Protein AF-A0A7J8Y9N0-F1 (afdb_monomer)

Foldseek 3Di:
DDLVVLLVVLCVVLVHDDPPPDDLLVSLCSLLVSVVVVLADEAEAEEDPAADDCSSSNNDDDDDHYDYHYDYPDPVNCVRNVPPDDDDDDAADLVVLLVLLCVQQDVVLVVQPPRVVLSSLCSVLLVSHNLLSNLQSNLNHPDNDPVVSVVLSVQSVVQVVDDDDDVSSNVSSNVSSLVSVPDVLVSVLVCVVVVDDPPDDDDPVNSVVVSVVVVVVVVVVVVVVVPPPD

Sequence (230 aa):
MSTAKLQKDIASKIGVTFSGDEDETTKAGMLVETLSRNSRFLMILDDLWDRIFLDKVGIPEPSAGSKIVLTTRSFDVCRQVGCCRVVKINPLAEEKAWNLFLEKVGRVVLNIPNLEPIAKSIAKHCAGLPLAIITVASCMKGIDDLYKWRNALKELSLYVKSVNGLEDDVFQQLRFSYDRLKDLKLQHCFLSCALYPEDFRIKEEDLIQLWIALWRKWIVGRQSLTGVVR

InterPro domains:
  IPR002182 NB-ARC [PF00931] (2-107)
  IPR027417 P-loop containing nucleoside triphosphate hydrolase [G3DSA:3.40.50.300] (2-89)
  IPR027417 P-loop containing nucleoside triphosphate hydrolase [SSF52540] (5-193)
  IPR036388 Winged helix-like DNA-binding domain superfamily [G3DSA:1.10.10.10] (178-225)
  IPR042197 Apoptotic protease-activating factors, helical domain [G3DSA:1.10.8.430] (91-177)
  IPR044974 Disease resistance protein, plants [PTHR23155] (32-213)

Nearest PDB structures (foldseek):
  8xuq-assembly1_G  TM=8.390E-01  e=3.183E-08  Solanum lycopersicum
  8xuo-assembly1_G  TM=8.172E-01  e=5.205E-08  Solanum lycopersicum
  8rfh-assembly1_B  TM=8.065E-01  e=1.964E-07  Nicotiana benthamiana
  8bv0-assembly2_C  TM=8.168E-01  e=3.911E-07  Solanum lycopersicum
  9cc9-assembly1_L  TM=5.991E-01  e=5.302E-06  Nicotiana benthamiana

Secondary structure (DSSP, 8-state):
--HHHHHHHHHHHHT----S---HHHHHHHHHHHHHHSS--EEEE----S---HHHHT-PPP-TT-EEEE--S-HHHHHHHT-S-----PPPPHHHHHHHHHHHH-GGGGGSTTTHHHHHHHHHHTTT-HHHHHHHHHHHTT---HHHHHHHHHHHHHHTTS-SSHHHHHHHHHHHHHHTT--HHHHHHHHGGGGSPTT----HHHHHHHHHHHHHHHHHHHHHHTTS--

Organism: Gossypium aridum (NCBI:txid34290)

Radius of gyration: 24.4 Å; Cα contacts (8 Å, |Δi|>4): 213; chains: 1; bounding box: 81×36×68 Å

Solvent-accessible surface area (backbone atoms only — not comparable to full-atom values): 13654 Å² total; per-residue (Å²): 136,56,61,73,57,52,38,52,55,52,26,67,74,73,75,52,82,79,95,76,82,70,53,66,68,58,52,9,50,56,40,28,56,55,52,63,71,45,70,57,49,79,46,78,46,75,72,45,86,62,71,62,59,49,68,68,45,15,47,66,82,72,53,94,66,32,46,78,46,75,40,56,94,45,72,64,37,45,61,69,56,59,59,92,73,86,82,85,85,71,63,42,53,71,70,60,32,47,53,52,27,39,68,52,33,40,66,68,51,70,75,41,86,85,35,49,69,55,52,51,53,47,48,56,74,28,66,24,34,67,69,30,30,48,46,45,21,50,67,48,41,87,67,83,57,62,65,60,53,51,48,49,45,52,55,54,62,60,53,70,76,65,76,90,52,75,68,55,56,43,49,48,39,52,47,56,41,55,66,67,60,80,38,72,66,60,51,49,58,58,55,54,60,71,76,52,65,88,92,58,88,75,51,69,70,59,53,52,52,49,48,54,52,54,48,51,53,53,53,55,58,50,56,63,64,68,67,78,78,125

Structure (mmCIF, N/CA/C/O backbone):
data_AF-A0A7J8Y9N0-F1
#
_entry.id   AF-A0A7J8Y9N0-F1
#
loop_
_atom_site.group_PDB
_atom_site.id
_atom_site.type_symbol
_atom_site.label_atom_id
_atom_site.label_alt_id
_atom_site.label_comp_id
_atom_site.label_asym_id
_atom_site.label_entity_id
_atom_site.label_seq_id
_atom_site.pdbx_PDB_ins_code
_atom_site.Cartn_x
_atom_site.Cartn_y
_atom_site.Cartn_z
_atom_site.occupancy
_atom_site.B_iso_or_equiv
_atom_site.auth_seq_id
_atom_site.auth_comp_id
_atom_site.auth_asym_id
_atom_site.auth_atom_id
_atom_site.pdbx_PDB_model_num
ATOM 1 N N . MET A 1 1 ? -1.745 -3.922 16.062 1.00 65.75 1 MET A N 1
ATOM 2 C CA . MET A 1 1 ? -2.246 -2.616 16.567 1.00 65.75 1 MET A CA 1
ATOM 3 C C . MET A 1 1 ? -2.792 -2.807 17.982 1.00 65.75 1 MET A C 1
ATOM 5 O O . MET A 1 1 ? -3.507 -3.777 18.178 1.00 65.75 1 MET A O 1
ATOM 9 N N . SER A 1 2 ? -2.444 -1.974 18.973 1.00 82.94 2 SER A N 1
ATOM 10 C CA . SER A 1 2 ? -2.946 -2.141 20.354 1.00 82.94 2 SER A CA 1
ATOM 11 C C . SER A 1 2 ? -4.236 -1.352 20.609 1.00 82.94 2 SER A C 1
ATOM 13 O O . SER A 1 2 ? -4.420 -0.273 20.040 1.00 82.94 2 SER A O 1
ATOM 15 N N . THR A 1 3 ? -5.095 -1.856 21.503 1.00 87.00 3 THR A N 1
ATOM 16 C CA . THR A 1 3 ? -6.338 -1.187 21.934 1.00 87.00 3 THR A CA 1
ATOM 17 C C . THR A 1 3 ? -6.064 0.226 22.440 1.00 87.00 3 THR A C 1
ATOM 19 O O . THR A 1 3 ? -6.686 1.172 21.967 1.00 87.00 3 THR A O 1
ATOM 22 N N . ALA A 1 4 ? -5.062 0.400 23.306 1.00 87.94 4 ALA A N 1
ATOM 23 C CA . ALA A 1 4 ? -4.675 1.708 23.832 1.00 87.94 4 ALA A CA 1
ATOM 24 C C . ALA A 1 4 ? -4.274 2.723 22.743 1.00 87.94 4 ALA A C 1
ATOM 26 O O . ALA A 1 4 ? -4.630 3.901 22.834 1.00 87.94 4 ALA A O 1
ATOM 27 N N . LYS A 1 5 ? -3.551 2.287 21.696 1.00 87.69 5 LYS A N 1
ATOM 28 C CA . LYS A 1 5 ? -3.202 3.166 20.567 1.00 87.69 5 LYS A CA 1
ATOM 29 C C . LYS A 1 5 ? -4.460 3.567 19.801 1.00 87.69 5 LYS A C 1
ATOM 31 O O . LYS A 1 5 ? -4.661 4.750 19.554 1.00 87.69 5 LYS A O 1
ATOM 36 N N . LEU A 1 6 ? -5.327 2.601 19.502 1.00 90.06 6 LEU A N 1
ATOM 37 C CA . LEU A 1 6 ? -6.562 2.849 18.765 1.00 90.06 6 LEU A CA 1
ATOM 38 C C . LEU A 1 6 ? -7.511 3.787 19.529 1.00 90.06 6 LEU A C 1
ATOM 40 O O . LEU A 1 6 ? -8.033 4.731 18.944 1.00 90.06 6 LEU A O 1
ATOM 44 N N . GLN A 1 7 ? -7.670 3.595 20.841 1.00 93.56 7 GLN A N 1
ATOM 45 C CA . GLN A 1 7 ? -8.451 4.491 21.698 1.00 93.56 7 GLN A CA 1
ATOM 46 C C . GLN A 1 7 ? -7.919 5.925 21.653 1.00 93.56 7 GLN A C 1
ATOM 48 O O . GLN A 1 7 ? -8.692 6.867 21.489 1.00 93.56 7 GLN A O 1
ATOM 53 N N . LYS A 1 8 ? -6.596 6.100 21.758 1.00 92.06 8 LYS A N 1
ATOM 54 C CA . LYS A 1 8 ? -5.950 7.417 21.683 1.00 92.06 8 LYS A CA 1
ATOM 55 C C . LYS A 1 8 ? -6.139 8.071 20.314 1.00 92.06 8 LYS A C 1
ATOM 57 O O . LYS A 1 8 ? -6.450 9.261 20.242 1.00 92.06 8 LYS A O 1
ATOM 62 N N . ASP A 1 9 ? -5.981 7.298 19.243 1.00 91.50 9 ASP A N 1
ATOM 63 C CA . ASP A 1 9 ? -6.144 7.785 17.876 1.00 91.50 9 ASP A CA 1
ATOM 64 C C . ASP A 1 9 ? -7.596 8.225 17.630 1.00 91.50 9 ASP A C 1
ATOM 66 O O . ASP A 1 9 ? -7.815 9.338 17.147 1.00 91.50 9 ASP A O 1
ATOM 70 N N . ILE A 1 10 ? -8.590 7.431 18.050 1.00 92.75 10 ILE A N 1
ATOM 71 C CA . ILE A 1 10 ? -10.015 7.792 17.953 1.00 92.75 10 ILE A CA 1
ATOM 72 C C . ILE A 1 10 ? -10.312 9.042 18.783 1.00 92.75 10 ILE A C 1
ATOM 74 O O . ILE A 1 10 ? -10.883 9.993 18.248 1.00 92.75 10 ILE A O 1
ATOM 78 N N . ALA A 1 11 ? -9.889 9.077 20.051 1.00 93.69 11 ALA A N 1
ATOM 79 C CA . ALA A 1 11 ? -10.119 10.203 20.956 1.00 93.69 11 ALA A CA 1
ATOM 80 C C . ALA A 1 11 ? -9.627 11.525 20.351 1.00 93.69 11 ALA A C 1
ATOM 82 O O . ALA A 1 11 ? -10.375 12.503 20.290 1.00 93.69 11 ALA A O 1
ATOM 83 N N . SER A 1 12 ? -8.418 11.511 19.776 1.00 93.00 12 SER A N 1
ATOM 84 C CA . SER A 1 12 ? -7.832 12.679 19.109 1.00 93.00 12 SER A CA 1
ATOM 85 C C . SER A 1 12 ? -8.658 13.187 17.921 1.00 93.00 12 SER A C 1
ATOM 87 O O . SER A 1 12 ? -8.644 14.380 17.623 1.00 93.00 12 SER A O 1
ATOM 89 N N . LYS A 1 13 ? -9.389 12.298 17.234 1.00 92.00 13 LYS A N 1
ATOM 90 C CA . LYS A 1 13 ? -10.224 12.641 16.075 1.00 92.00 13 LYS A CA 1
ATOM 91 C C . LYS A 1 13 ? -11.602 13.153 16.459 1.00 92.00 13 LYS A C 1
ATOM 93 O O . LYS A 1 13 ? -12.153 13.961 15.718 1.00 92.00 13 LYS A O 1
ATOM 98 N N . ILE A 1 14 ? -12.145 12.693 17.582 1.00 90.44 14 ILE A N 1
ATOM 99 C CA . ILE A 1 14 ? -13.482 13.082 18.048 1.00 90.44 14 ILE A CA 1
ATOM 100 C C . ILE A 1 14 ? -13.454 14.167 19.134 1.00 90.44 14 ILE A C 1
ATOM 102 O O . ILE A 1 14 ? -14.506 14.548 19.635 1.00 90.44 14 ILE A O 1
ATOM 106 N N . GLY A 1 15 ? -12.268 14.681 19.481 1.00 89.62 15 GLY A N 1
ATOM 107 C CA . GLY A 1 15 ? -12.100 15.765 20.453 1.00 89.62 15 GLY A CA 1
ATOM 108 C C . GLY A 1 15 ? -12.251 15.325 21.910 1.00 89.62 15 GLY A C 1
ATOM 109 O O . GLY A 1 15 ? -12.607 16.140 22.755 1.00 89.62 15 GLY A O 1
ATOM 110 N N . VAL A 1 16 ? -11.996 14.048 22.204 1.00 92.56 16 VAL A N 1
ATOM 111 C CA . VAL A 1 16 ? -11.982 13.514 23.571 1.00 92.56 16 VAL A CA 1
ATOM 112 C C . VAL A 1 16 ? -10.556 13.567 24.106 1.00 92.56 16 VAL A C 1
ATOM 114 O O . VAL A 1 16 ? -9.618 13.109 23.453 1.00 92.56 16 VAL A O 1
ATOM 117 N N . THR A 1 17 ? -10.401 14.109 25.310 1.00 90.75 17 THR A N 1
ATOM 118 C CA . THR A 1 17 ? -9.123 14.154 26.023 1.00 90.75 17 THR A CA 1
ATOM 119 C C . THR A 1 17 ? -9.181 13.180 27.188 1.00 90.75 17 THR A C 1
ATOM 121 O O . THR A 1 17 ? -10.132 13.212 27.962 1.00 90.75 17 THR A O 1
ATOM 124 N N . PHE A 1 18 ? -8.157 12.341 27.307 1.00 89.56 18 PHE A N 1
ATOM 125 C CA . PHE A 1 18 ? -7.941 11.489 28.474 1.00 89.56 18 PHE A CA 1
ATOM 126 C C . PHE A 1 18 ? -7.041 12.223 29.479 1.00 89.56 18 PHE A C 1
ATOM 128 O O . PHE A 1 18 ? -6.068 12.861 29.061 1.00 89.56 18 PHE A O 1
ATOM 135 N N . SER A 1 19 ? -7.337 12.142 30.775 1.00 81.00 19 SER A N 1
ATOM 136 C CA . SER A 1 19 ? -6.507 12.677 31.864 1.00 81.00 19 SER A CA 1
ATOM 137 C C . SER A 1 19 ? -5.202 11.898 32.066 1.00 81.00 19 SER A C 1
ATOM 139 O O . SER A 1 19 ? -4.251 12.435 32.632 1.00 81.00 19 SER A O 1
ATOM 141 N N . GLY A 1 20 ? -5.102 10.689 31.506 1.00 78.06 20 GLY A N 1
ATOM 142 C CA . GLY A 1 20 ? -3.887 9.874 31.429 1.00 78.06 20 GLY A CA 1
ATOM 143 C C . GLY A 1 20 ? -3.812 8.763 32.476 1.00 78.06 20 GLY A C 1
ATOM 144 O O . GLY A 1 20 ? -3.042 7.819 32.290 1.00 78.06 20 GLY A O 1
ATOM 145 N N . ASP A 1 21 ? -4.628 8.844 33.521 1.00 83.25 21 ASP A N 1
ATOM 146 C CA . ASP A 1 21 ? -4.800 7.861 34.592 1.00 83.25 21 ASP A CA 1
ATOM 147 C C . ASP A 1 21 ? -5.920 6.846 34.310 1.00 83.25 21 ASP A C 1
ATOM 149 O O . ASP A 1 21 ? -6.018 5.835 35.006 1.00 83.25 21 ASP A O 1
ATOM 153 N N . GLU A 1 22 ? -6.734 7.061 33.271 1.00 86.81 22 GLU A N 1
ATOM 154 C CA . GLU A 1 22 ? -7.852 6.171 32.968 1.00 86.81 22 GLU A CA 1
ATOM 155 C C . GLU A 1 22 ? -7.392 4.822 32.403 1.00 86.81 22 GLU A C 1
ATOM 157 O O . GLU A 1 22 ? -6.519 4.731 31.522 1.00 86.81 22 GLU A O 1
ATOM 162 N N . ASP A 1 23 ? -8.051 3.758 32.860 1.00 91.12 23 ASP A N 1
ATOM 163 C CA . ASP A 1 23 ? -7.894 2.421 32.301 1.00 91.12 23 ASP A CA 1
ATOM 164 C C . ASP A 1 23 ? -8.567 2.291 30.918 1.00 91.12 23 ASP A C 1
ATOM 166 O O . ASP A 1 23 ? -9.284 3.178 30.445 1.00 91.12 23 ASP A O 1
ATOM 170 N N . GLU A 1 24 ? -8.309 1.178 30.224 1.00 90.56 24 GLU A N 1
ATOM 171 C CA . GLU A 1 24 ? -8.875 0.944 28.887 1.00 90.56 24 GLU A CA 1
ATOM 172 C C . GLU A 1 24 ? -10.413 0.925 28.898 1.00 90.56 24 GLU A C 1
ATOM 174 O O . GLU A 1 24 ? -11.034 1.375 27.936 1.00 90.56 24 GLU A O 1
ATOM 179 N N . THR A 1 25 ? -11.037 0.451 29.979 1.00 93.38 25 THR A N 1
ATOM 180 C CA . THR A 1 25 ? -12.500 0.361 30.110 1.00 93.38 25 THR A CA 1
ATOM 181 C C . THR A 1 25 ? -13.136 1.745 30.209 1.00 93.38 25 THR A C 1
ATOM 183 O O . THR A 1 25 ? -14.124 2.037 29.535 1.00 93.38 25 THR A O 1
ATOM 186 N N . THR A 1 26 ? -12.541 2.622 31.014 1.00 93.12 26 THR A N 1
ATOM 187 C CA . THR A 1 26 ? -12.984 4.003 31.210 1.00 93.12 26 THR A CA 1
ATOM 188 C C . THR A 1 26 ? -12.835 4.789 29.911 1.00 93.12 26 THR A C 1
ATOM 190 O O . THR A 1 26 ? -13.784 5.441 29.472 1.00 93.12 26 THR A O 1
ATOM 193 N N . LYS A 1 27 ? -11.696 4.634 29.220 1.00 94.12 27 LYS A N 1
ATOM 194 C CA . LYS A 1 27 ? -11.476 5.221 27.888 1.00 94.12 27 LYS A CA 1
ATOM 195 C C . LYS A 1 27 ? -12.520 4.747 26.883 1.00 94.12 27 LYS A C 1
ATOM 197 O O . LYS A 1 27 ? -13.084 5.568 26.163 1.00 94.12 27 LYS A O 1
ATOM 202 N N . ALA A 1 28 ? -12.819 3.447 26.857 1.00 94.81 28 ALA A N 1
ATOM 203 C CA . ALA A 1 28 ? -13.853 2.898 25.986 1.00 94.81 28 ALA A CA 1
ATOM 204 C C . ALA A 1 28 ? -15.230 3.520 26.276 1.00 94.81 28 ALA A C 1
ATOM 206 O O . ALA A 1 28 ? -15.921 3.932 25.345 1.00 94.81 28 ALA A O 1
ATOM 207 N N . GLY A 1 29 ? -15.600 3.662 27.552 1.00 94.31 29 GLY A N 1
ATOM 208 C CA . GLY A 1 29 ? -16.852 4.301 27.966 1.00 94.31 29 GLY A CA 1
ATOM 209 C C . GLY A 1 29 ? -16.980 5.747 27.477 1.00 94.31 29 GLY A C 1
ATOM 210 O O . GLY A 1 29 ? -18.002 6.109 26.893 1.00 94.31 29 GLY A O 1
ATOM 211 N N . MET A 1 30 ? -15.921 6.550 27.625 1.00 93.56 30 MET A N 1
ATOM 212 C CA . MET A 1 30 ? -15.887 7.942 27.144 1.00 93.56 30 MET A CA 1
ATOM 213 C C . MET A 1 30 ? -16.048 8.037 25.619 1.00 93.56 30 MET A C 1
ATOM 215 O O . MET A 1 30 ? -16.748 8.919 25.104 1.00 93.56 30 MET A O 1
ATOM 219 N N . LEU A 1 31 ? -15.411 7.120 24.882 1.00 94.00 31 LEU A N 1
ATOM 220 C CA . LEU A 1 31 ? -15.537 7.040 23.427 1.00 94.00 31 LEU A CA 1
ATOM 221 C C . LEU A 1 31 ? -16.961 6.657 23.010 1.00 94.00 31 LEU A C 1
ATOM 223 O O . LEU A 1 31 ? -17.524 7.322 22.139 1.00 94.00 31 LEU A O 1
ATOM 227 N N . VAL A 1 32 ? -17.572 5.665 23.667 1.00 92.69 32 VAL A N 1
ATOM 228 C CA . VAL A 1 32 ? -18.964 5.258 23.409 1.00 92.69 32 VAL A CA 1
ATOM 229 C C . VAL A 1 32 ? -19.923 6.410 23.671 1.00 92.69 32 VAL A C 1
ATOM 231 O O . VAL A 1 32 ? -20.771 6.686 22.825 1.00 92.69 32 VAL A O 1
ATOM 234 N N . GLU A 1 33 ? -19.790 7.103 24.802 1.00 91.62 33 GLU A N 1
ATOM 235 C CA . GLU A 1 33 ? -20.652 8.234 25.154 1.00 91.62 33 GLU A CA 1
ATOM 236 C C . GLU A 1 33 ? -20.580 9.335 24.087 1.00 91.62 33 GLU A C 1
ATOM 238 O O . GLU A 1 33 ? -21.605 9.827 23.607 1.00 91.62 33 GLU A O 1
ATOM 243 N N . THR A 1 34 ? -19.367 9.674 23.650 1.00 91.44 34 THR A N 1
ATOM 244 C CA . THR A 1 34 ? -19.145 10.724 22.649 1.00 91.44 34 THR A CA 1
ATOM 245 C C . THR A 1 34 ? -19.648 10.314 21.266 1.00 91.44 34 THR A C 1
ATOM 247 O O . THR A 1 34 ? -20.330 11.091 20.594 1.00 91.44 34 THR A O 1
ATOM 250 N N . LEU A 1 35 ? -19.349 9.089 20.830 1.00 90.25 35 LEU A N 1
ATOM 251 C CA . LEU A 1 35 ? -19.788 8.575 19.532 1.00 90.25 35 LEU A CA 1
ATOM 252 C C . LEU A 1 35 ? -21.305 8.369 19.482 1.00 90.25 35 LEU A C 1
ATOM 254 O O . LEU A 1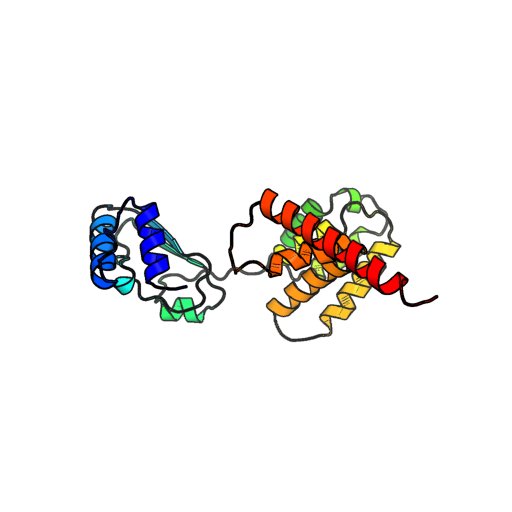 35 ? -21.898 8.589 18.434 1.00 90.25 35 LEU A O 1
ATOM 258 N N . SER A 1 36 ? -21.939 8.015 20.602 1.00 87.69 36 SER A N 1
ATOM 259 C CA . SER A 1 36 ? -23.394 7.816 20.675 1.00 87.69 36 S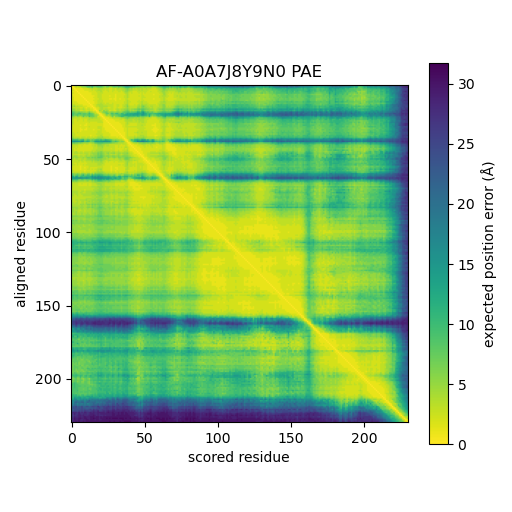ER A CA 1
ATOM 260 C C . SER A 1 36 ? -24.173 9.132 20.687 1.00 87.69 36 SER A C 1
ATOM 262 O O . SER A 1 36 ? -25.288 9.187 20.169 1.00 87.69 36 SER A O 1
ATOM 264 N N . ARG A 1 37 ? -23.594 10.215 21.232 1.00 85.62 37 ARG A N 1
ATOM 265 C CA . ARG A 1 37 ? -24.159 11.576 21.117 1.00 85.62 37 ARG A CA 1
ATOM 266 C C . ARG A 1 37 ? -24.184 12.064 19.671 1.00 85.62 37 ARG A C 1
ATOM 268 O O . ARG A 1 37 ? -25.101 12.779 19.270 1.00 85.62 37 ARG A O 1
ATOM 275 N N . ASN A 1 38 ? -23.193 11.660 18.883 1.00 75.00 38 ASN A N 1
ATOM 276 C CA . ASN A 1 38 ? -23.138 11.946 17.459 1.00 75.00 38 ASN A CA 1
ATOM 277 C C . ASN A 1 38 ? -24.007 10.938 16.702 1.00 75.00 38 ASN A C 1
ATOM 279 O O . ASN A 1 38 ? -23.576 9.837 16.375 1.00 75.00 38 ASN A O 1
ATOM 283 N N . SER A 1 39 ? -25.237 11.332 16.370 1.00 70.00 39 SER A N 1
ATOM 284 C CA . SER A 1 39 ? -26.224 10.449 15.727 1.00 70.00 39 SER A CA 1
ATOM 285 C C . SER A 1 39 ? -25.778 9.844 14.387 1.00 70.00 39 SER A C 1
ATOM 287 O O . SER A 1 39 ? -26.417 8.914 13.897 1.00 70.00 39 SER A O 1
ATOM 289 N N . ARG A 1 40 ? -24.707 10.366 13.766 1.00 86.94 40 ARG A N 1
ATOM 290 C CA . ARG A 1 40 ? -24.171 9.910 12.477 1.00 86.94 40 ARG A CA 1
ATOM 291 C C . ARG A 1 40 ? -22.653 10.068 12.427 1.00 86.94 40 ARG A C 1
ATOM 293 O O . ARG A 1 40 ? -22.155 11.191 12.478 1.00 86.94 40 ARG A O 1
ATOM 300 N N . PHE A 1 41 ? -21.925 8.972 12.231 1.00 87.62 41 PHE A N 1
ATOM 301 C CA . PHE A 1 41 ? -20.481 9.006 11.976 1.00 87.62 41 PHE A CA 1
ATOM 302 C C . PHE A 1 41 ? -20.049 8.004 10.897 1.00 87.62 41 PHE A C 1
ATOM 304 O O . PHE A 1 41 ? -20.706 6.993 10.652 1.00 87.62 41 PHE A O 1
ATOM 311 N N . LEU A 1 42 ? -18.913 8.282 10.256 1.00 91.44 42 LEU A N 1
ATOM 312 C CA . LEU A 1 42 ? -18.200 7.333 9.404 1.00 91.44 42 LEU A CA 1
ATOM 313 C C . LEU A 1 42 ? -16.827 7.080 10.019 1.00 91.44 42 LEU A C 1
ATOM 315 O O . LEU A 1 42 ? -16.020 8.002 10.120 1.00 91.44 42 LEU A O 1
ATOM 319 N N . MET A 1 43 ? -16.564 5.837 10.409 1.00 92.12 43 MET A N 1
ATOM 320 C CA . MET A 1 43 ? -15.261 5.411 10.910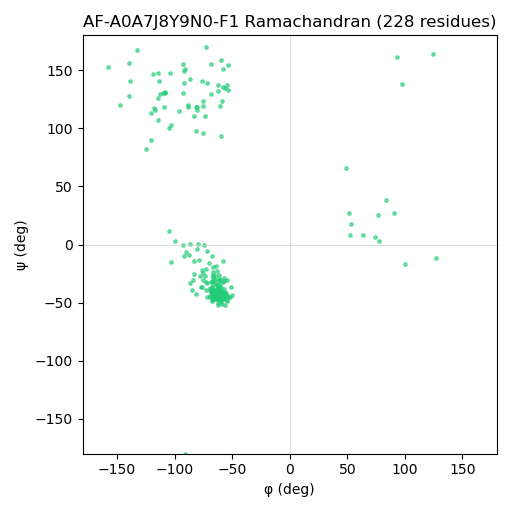 1.00 92.12 43 MET A CA 1
ATOM 321 C C . MET A 1 43 ? -14.582 4.522 9.872 1.00 92.12 43 MET A C 1
ATOM 323 O O . MET A 1 43 ? -15.206 3.597 9.354 1.00 92.12 43 MET A O 1
ATOM 327 N N . ILE A 1 44 ? -13.318 4.810 9.568 1.00 94.12 44 ILE A N 1
ATOM 328 C CA . ILE A 1 44 ? -12.494 4.012 8.658 1.00 94.12 44 ILE A CA 1
ATOM 329 C C . ILE A 1 44 ? -11.323 3.455 9.464 1.00 94.12 44 ILE A C 1
ATOM 331 O O . ILE A 1 44 ? -10.512 4.224 9.977 1.00 94.12 44 ILE A O 1
ATOM 335 N N . LEU A 1 45 ? -11.272 2.133 9.593 1.00 92.19 45 LEU A N 1
ATOM 336 C CA . LEU A 1 45 ? -10.203 1.392 10.254 1.00 92.19 45 LEU A CA 1
ATOM 337 C C . LEU A 1 45 ? -9.337 0.745 9.175 1.00 92.19 45 LEU A C 1
ATOM 339 O O . LEU A 1 45 ? -9.730 -0.257 8.578 1.00 92.19 45 LEU A O 1
ATOM 343 N N . ASP A 1 46 ? -8.204 1.372 8.881 1.00 91.50 46 ASP A N 1
ATOM 344 C CA . ASP A 1 46 ? -7.321 0.944 7.799 1.00 91.50 46 ASP A CA 1
ATOM 345 C C . ASP A 1 46 ? -6.322 -0.128 8.275 1.00 91.50 46 ASP A C 1
ATOM 347 O O . ASP A 1 46 ? -5.843 -0.066 9.407 1.00 91.50 46 ASP A O 1
ATOM 351 N N . ASP A 1 47 ? -6.050 -1.102 7.407 1.00 89.00 47 ASP A N 1
ATOM 352 C CA . ASP A 1 47 ? -5.092 -2.207 7.545 1.00 89.00 47 ASP A CA 1
ATOM 353 C C . ASP A 1 47 ? -5.186 -2.971 8.881 1.00 89.00 47 ASP A C 1
ATOM 355 O O . ASP A 1 47 ? -4.282 -2.972 9.715 1.00 89.00 47 ASP A O 1
ATOM 359 N N . LEU A 1 48 ? -6.313 -3.655 9.107 1.00 89.44 48 LEU A N 1
ATOM 360 C CA . LEU A 1 48 ? -6.477 -4.546 10.259 1.00 89.44 48 LEU A CA 1
ATOM 361 C C . LEU A 1 48 ? -5.833 -5.913 10.010 1.00 89.44 48 LEU A C 1
ATOM 363 O O . LEU A 1 48 ? -6.269 -6.674 9.142 1.00 89.44 48 LEU A O 1
ATOM 367 N N . TRP A 1 49 ? -4.843 -6.243 10.836 1.00 86.31 49 TRP A N 1
ATOM 368 C CA . TRP A 1 49 ? -4.131 -7.525 10.798 1.00 86.31 49 TRP A CA 1
ATOM 369 C C . TRP A 1 49 ? -4.819 -8.622 11.614 1.00 86.31 49 TRP A C 1
ATOM 371 O O . TRP A 1 49 ? -4.813 -9.780 11.210 1.00 86.31 49 TRP A O 1
ATOM 381 N N . ASP A 1 50 ? -5.462 -8.247 12.720 1.00 86.62 50 ASP A N 1
ATOM 382 C CA . ASP A 1 50 ? -6.069 -9.168 13.681 1.00 86.62 50 ASP A CA 1
ATOM 383 C C . ASP A 1 50 ? -7.490 -8.739 14.058 1.00 86.62 50 ASP A C 1
ATOM 385 O O . ASP A 1 50 ? -7.923 -7.608 13.807 1.00 86.62 50 ASP A O 1
ATOM 389 N N . ARG A 1 51 ? -8.218 -9.649 14.713 1.00 88.12 51 ARG A N 1
ATOM 390 C CA . ARG A 1 51 ? -9.533 -9.362 15.294 1.00 88.12 51 ARG A CA 1
ATOM 391 C C . ARG A 1 51 ? -9.459 -8.196 16.274 1.00 88.12 51 ARG A C 1
ATOM 393 O O . ARG A 1 51 ? -8.651 -8.193 17.200 1.00 88.12 51 ARG A O 1
ATOM 400 N N . ILE A 1 52 ? -10.425 -7.294 16.152 1.00 89.31 52 ILE A N 1
ATOM 401 C CA . ILE A 1 52 ? -10.705 -6.257 17.143 1.00 89.31 52 ILE A CA 1
ATOM 402 C C . ILE A 1 52 ? -12.074 -6.479 17.787 1.00 89.31 52 ILE A C 1
ATOM 404 O O . ILE A 1 52 ? -13.004 -6.982 17.155 1.00 89.31 52 ILE A O 1
ATOM 408 N N . PHE A 1 53 ? -12.183 -6.096 19.055 1.00 90.31 53 PHE A N 1
ATOM 409 C CA . PHE A 1 53 ? -13.431 -6.076 19.813 1.00 90.31 53 PHE A CA 1
ATOM 410 C C . PHE A 1 53 ? -13.902 -4.624 19.892 1.00 90.31 53 PHE A C 1
ATOM 412 O O . PHE A 1 53 ? -13.311 -3.829 20.623 1.00 90.31 53 PHE A O 1
ATOM 419 N N . LEU A 1 54 ? -14.899 -4.258 19.080 1.00 90.62 54 LEU A N 1
ATOM 420 C CA . LEU A 1 54 ? -15.366 -2.870 18.957 1.00 90.62 54 LEU A CA 1
ATOM 421 C C . LEU A 1 54 ? -15.810 -2.294 20.310 1.00 90.62 54 LEU A C 1
ATOM 423 O O . LEU A 1 54 ? -15.467 -1.160 20.634 1.00 90.62 54 LEU A O 1
ATOM 427 N N . ASP A 1 55 ? -16.462 -3.114 21.132 1.00 90.06 55 ASP A N 1
ATOM 428 C CA . ASP A 1 55 ? -16.872 -2.809 22.502 1.00 90.06 55 ASP A CA 1
ATOM 429 C C . ASP A 1 55 ? -15.681 -2.447 23.401 1.00 90.06 55 ASP A C 1
ATOM 431 O O . ASP A 1 55 ? -15.707 -1.415 24.069 1.00 90.06 55 ASP A O 1
ATOM 435 N N . LYS A 1 56 ? -14.592 -3.225 23.350 1.00 91.94 56 LYS A N 1
ATOM 436 C CA . LYS A 1 56 ? -13.374 -2.949 24.134 1.00 91.94 56 LYS A CA 1
ATOM 437 C C . LYS A 1 56 ? -12.650 -1.689 23.679 1.00 91.94 56 LYS A C 1
ATOM 439 O O . LYS A 1 56 ? -11.998 -1.022 24.475 1.00 91.94 56 LYS A O 1
ATOM 444 N N . VAL A 1 57 ? -12.737 -1.366 22.393 1.00 93.06 57 VAL A N 1
ATOM 445 C CA . VAL A 1 57 ? -12.169 -0.126 21.853 1.00 93.06 57 VAL A CA 1
ATOM 446 C C . VAL A 1 57 ? -13.037 1.077 22.231 1.00 93.06 57 VAL A C 1
ATOM 448 O O . VAL A 1 57 ? -12.519 2.183 22.322 1.00 93.06 57 VAL A O 1
ATOM 451 N N . GLY A 1 58 ? -14.329 0.879 22.494 1.00 92.44 58 GLY A N 1
ATOM 452 C CA . GLY A 1 58 ? -15.282 1.956 22.750 1.00 92.44 58 GLY A CA 1
ATOM 453 C C . GLY A 1 58 ? -15.978 2.467 21.488 1.00 92.44 58 GLY A C 1
ATOM 454 O O . GLY A 1 58 ? -16.364 3.631 21.410 1.00 92.44 58 GLY A O 1
ATOM 455 N N . ILE A 1 59 ? -16.108 1.610 20.475 1.00 91.75 59 ILE A N 1
ATOM 456 C CA . ILE A 1 59 ? -16.838 1.900 19.243 1.00 91.75 59 ILE A CA 1
ATOM 457 C C . ILE A 1 59 ? -18.251 1.317 19.397 1.00 91.75 59 ILE A C 1
ATOM 459 O O . ILE A 1 59 ? -18.385 0.095 19.492 1.00 91.75 59 ILE A O 1
ATOM 463 N N . PRO A 1 60 ? -19.308 2.151 19.426 1.00 88.44 60 PRO A N 1
ATOM 464 C CA . PRO A 1 60 ? -20.674 1.661 19.547 1.00 88.44 60 PRO A CA 1
ATOM 465 C C . PRO A 1 60 ? -21.099 0.909 18.284 1.00 88.44 60 PRO A C 1
ATOM 467 O O . PRO A 1 60 ? -20.598 1.172 17.183 1.00 88.44 60 PRO A O 1
ATOM 470 N N . GLU A 1 61 ? -22.067 0.003 18.431 1.00 82.19 61 GLU A N 1
ATOM 471 C CA . GLU A 1 61 ? -22.676 -0.644 17.273 1.00 82.19 61 GLU A CA 1
ATOM 472 C C . GLU A 1 61 ? -23.286 0.408 16.328 1.00 82.19 61 GLU A C 1
ATOM 474 O O . GLU A 1 61 ? -23.946 1.350 16.785 1.00 82.19 61 GLU A O 1
ATOM 479 N N . PRO A 1 62 ? -23.079 0.286 15.005 1.00 78.50 62 PRO A N 1
ATOM 480 C CA . PRO A 1 62 ? -23.625 1.245 14.055 1.00 78.50 62 PRO A CA 1
ATOM 481 C C . PRO A 1 62 ? -25.158 1.302 14.113 1.00 78.50 62 PRO A C 1
ATOM 483 O O . PRO A 1 62 ? -25.839 0.322 13.815 1.00 78.50 62 PRO A O 1
ATOM 486 N N . SER A 1 63 ? -25.709 2.471 14.441 1.00 76.62 63 SER A N 1
ATOM 487 C CA . SER A 1 63 ? -27.145 2.760 14.373 1.00 76.62 63 SER A CA 1
ATOM 488 C C . SER A 1 63 ? -27.544 3.353 13.011 1.00 76.62 63 SER A C 1
ATOM 490 O O . SER A 1 63 ? -26.711 3.530 12.114 1.00 76.62 63 SER A O 1
ATOM 492 N N . ALA A 1 64 ? -28.835 3.660 12.829 1.00 68.69 64 ALA A N 1
ATOM 493 C CA . ALA A 1 64 ? -29.373 4.236 11.597 1.00 68.69 64 ALA A CA 1
ATOM 494 C C . ALA A 1 64 ? -28.714 5.591 11.257 1.00 68.69 64 ALA A C 1
ATOM 496 O O . ALA A 1 64 ? -29.155 6.647 11.700 1.00 68.69 64 ALA A O 1
ATOM 497 N N . GLY A 1 65 ? -27.664 5.549 10.432 1.00 80.56 65 GLY A N 1
ATOM 498 C CA . GLY A 1 65 ? -26.926 6.728 9.971 1.00 80.56 65 GLY A CA 1
ATOM 499 C C . GLY A 1 65 ? -25.412 6.675 10.190 1.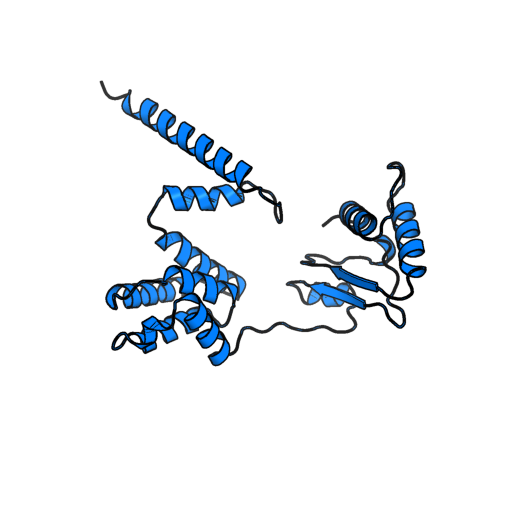00 80.56 65 GLY A C 1
ATOM 500 O O . GLY A 1 65 ? -24.711 7.490 9.583 1.00 80.56 65 GLY A O 1
ATOM 501 N N . SER A 1 66 ? -24.913 5.706 10.965 1.00 88.62 66 SER A N 1
ATOM 502 C CA . SER A 1 66 ? -23.482 5.492 11.208 1.00 88.62 66 SER A CA 1
ATOM 503 C C . SER A 1 66 ? -22.937 4.299 10.423 1.00 88.62 66 SER A C 1
ATOM 505 O O . SER A 1 66 ? -23.650 3.332 10.153 1.00 88.62 66 SER A O 1
ATOM 507 N N . LYS A 1 67 ? -21.667 4.368 10.010 1.00 91.25 67 LYS A N 1
ATOM 508 C CA . LYS A 1 67 ? -20.990 3.298 9.264 1.00 91.25 67 LYS A CA 1
ATOM 509 C C . LYS A 1 67 ? -19.563 3.109 9.756 1.00 91.25 67 LYS A C 1
ATOM 511 O O . LYS A 1 67 ? -18.844 4.077 9.985 1.00 91.25 67 LYS A O 1
ATOM 516 N N . ILE A 1 68 ? -19.147 1.851 9.832 1.00 92.44 68 ILE A N 1
ATOM 517 C CA . ILE A 1 68 ? -17.756 1.466 10.050 1.00 92.44 68 ILE A CA 1
ATOM 518 C C . ILE A 1 68 ? -17.292 0.745 8.789 1.00 92.44 68 ILE A C 1
ATOM 520 O O . ILE A 1 68 ? -17.950 -0.182 8.313 1.00 92.44 68 ILE A O 1
ATOM 524 N N . VAL A 1 69 ? -16.190 1.213 8.221 1.00 94.56 69 VAL A N 1
ATOM 525 C CA . VAL A 1 69 ? -15.496 0.574 7.108 1.00 94.56 69 VAL A CA 1
ATOM 526 C C . VAL A 1 69 ? -14.163 0.099 7.646 1.00 94.56 69 VAL A C 1
ATOM 528 O O . VAL A 1 69 ? -13.438 0.878 8.256 1.00 94.56 69 VAL A O 1
ATOM 531 N N . LEU A 1 70 ? -13.839 -1.165 7.413 1.00 93.75 70 LEU A N 1
ATOM 532 C CA . LEU A 1 70 ? -12.513 -1.688 7.694 1.00 93.75 70 LEU A CA 1
ATOM 533 C C . LEU A 1 70 ? -11.861 -2.195 6.418 1.00 93.75 70 LEU A C 1
ATOM 535 O O . LEU A 1 70 ? -12.550 -2.690 5.520 1.00 93.75 70 LEU A O 1
ATOM 539 N N . THR A 1 71 ? -10.546 -2.057 6.339 1.00 94.88 71 THR A N 1
ATOM 540 C CA . THR A 1 71 ? -9.731 -2.681 5.297 1.00 94.88 71 THR A CA 1
ATOM 541 C C . THR A 1 71 ? -8.831 -3.723 5.958 1.00 94.88 71 THR A C 1
ATOM 543 O O . THR A 1 71 ? -8.375 -3.570 7.090 1.00 94.88 71 THR A O 1
ATOM 546 N N . THR A 1 72 ? -8.649 -4.855 5.289 1.00 92.94 72 THR A N 1
ATOM 547 C CA . THR A 1 72 ? -7.800 -5.950 5.760 1.00 92.94 72 THR A CA 1
ATOM 548 C C . THR A 1 72 ? -7.394 -6.804 4.569 1.00 92.94 72 THR A C 1
ATOM 550 O O . THR A 1 72 ? -8.124 -6.895 3.576 1.00 92.94 72 THR A O 1
ATOM 553 N N . ARG A 1 73 ? -6.235 -7.451 4.678 1.00 90.25 73 ARG A N 1
ATOM 554 C CA . ARG A 1 73 ? -5.766 -8.459 3.717 1.00 90.25 73 ARG A CA 1
ATOM 555 C C . ARG A 1 73 ? -6.359 -9.841 4.001 1.00 90.25 73 ARG A C 1
ATOM 557 O O . ARG A 1 73 ? -6.309 -10.716 3.141 1.00 90.25 73 ARG A O 1
ATOM 564 N N . SER A 1 74 ? -6.957 -10.035 5.180 1.00 89.38 74 SER A N 1
ATOM 565 C CA . SER A 1 74 ? -7.475 -11.321 5.635 1.00 89.38 74 SER A CA 1
ATOM 566 C C . SER A 1 74 ? -9.000 -11.346 5.649 1.00 89.38 74 SER A C 1
ATOM 568 O O . SER A 1 74 ? -9.664 -10.638 6.406 1.00 89.38 74 SER A O 1
ATOM 570 N N . PHE A 1 75 ? -9.581 -12.236 4.843 1.00 91.31 75 PHE A N 1
ATOM 571 C CA . PHE A 1 75 ? -11.019 -12.495 4.899 1.00 91.31 75 PHE A CA 1
ATOM 572 C C . PHE A 1 75 ? -11.456 -13.031 6.274 1.00 91.31 75 PHE A C 1
ATOM 574 O O . PHE A 1 75 ? -12.566 -12.742 6.728 1.00 91.31 75 PHE A O 1
ATOM 581 N N . ASP A 1 76 ? -10.583 -13.762 6.971 1.00 92.06 76 ASP A N 1
ATOM 582 C CA . ASP A 1 76 ? -10.886 -14.284 8.303 1.00 92.06 76 ASP A CA 1
ATOM 583 C C . ASP A 1 76 ? -11.039 -13.170 9.339 1.00 92.06 76 ASP A C 1
ATOM 585 O O . ASP A 1 76 ? -11.918 -13.266 10.195 1.00 92.06 76 ASP A O 1
ATOM 589 N N . VAL A 1 77 ? -10.280 -12.075 9.222 1.00 92.12 77 VAL A N 1
ATOM 590 C CA . VAL A 1 77 ? -10.459 -10.891 10.079 1.00 92.12 77 VAL A CA 1
ATOM 591 C C . VAL A 1 77 ? -11.860 -10.306 9.890 1.00 92.12 77 VAL A C 1
ATOM 593 O O . VAL A 1 77 ? -12.557 -10.075 10.878 1.00 92.12 77 VAL A O 1
ATOM 596 N N . CYS A 1 78 ? -12.343 -10.169 8.647 1.00 93.12 78 CYS A N 1
ATOM 597 C CA . CYS A 1 78 ? -13.723 -9.736 8.381 1.00 93.12 78 CYS A CA 1
ATOM 598 C C . CYS A 1 78 ? -14.760 -10.645 9.061 1.00 93.12 78 CYS A C 1
ATOM 600 O O . CYS A 1 78 ? -15.746 -10.155 9.618 1.00 93.12 78 CYS A O 1
ATOM 602 N N . ARG A 1 79 ? -14.540 -11.969 9.033 1.00 92.25 79 ARG A N 1
ATOM 603 C CA . ARG A 1 79 ? -15.433 -12.951 9.670 1.00 92.25 79 ARG A CA 1
ATOM 604 C C . ARG A 1 79 ? -15.407 -12.841 11.194 1.00 92.25 79 ARG A C 1
ATOM 606 O O . ARG A 1 79 ? -16.455 -12.909 11.824 1.00 92.25 79 ARG A O 1
ATOM 613 N N . GLN A 1 80 ? -14.223 -12.676 11.778 1.00 91.12 80 GLN A N 1
ATOM 614 C CA . GLN A 1 80 ? -14.017 -12.604 13.227 1.00 91.12 80 GLN A CA 1
ATOM 615 C C . GLN A 1 80 ? -14.526 -11.297 13.845 1.00 91.12 80 GLN A C 1
ATOM 617 O O . GLN A 1 80 ? -14.983 -11.304 14.990 1.00 91.12 80 GLN A O 1
ATOM 622 N N . VAL A 1 81 ? -14.446 -10.189 13.103 1.00 89.94 81 VAL A N 1
ATOM 623 C CA . VAL A 1 81 ? -15.019 -8.892 13.499 1.00 89.94 81 VAL A CA 1
ATOM 624 C C . VAL A 1 81 ? -16.543 -8.873 13.311 1.00 89.94 81 VAL A C 1
ATOM 626 O O . VAL A 1 81 ? -17.228 -8.110 13.981 1.00 89.94 81 VAL A O 1
ATOM 629 N N . GLY A 1 82 ? -17.092 -9.739 12.451 1.00 89.81 82 GLY A N 1
ATOM 630 C CA . GLY A 1 82 ? -18.534 -9.822 12.204 1.00 89.81 82 GLY A CA 1
ATOM 631 C C . GLY A 1 82 ? -19.035 -8.796 11.184 1.00 89.81 82 GLY A C 1
ATOM 632 O O . GLY A 1 82 ? -20.117 -8.238 11.343 1.00 89.81 82 GLY A O 1
ATOM 633 N N . CYS A 1 83 ? -18.256 -8.521 10.131 1.00 90.62 83 CYS A N 1
ATOM 634 C CA . CYS A 1 83 ? -18.627 -7.552 9.097 1.00 90.62 83 CYS A CA 1
ATOM 635 C C . CYS A 1 83 ? -19.954 -7.901 8.404 1.00 90.62 83 CYS A C 1
ATOM 637 O O . CYS A 1 83 ? -20.062 -8.936 7.747 1.00 90.62 83 CYS A O 1
ATOM 639 N N . CYS A 1 84 ? -20.917 -6.973 8.421 1.00 88.75 84 CYS A N 1
ATOM 640 C CA . CYS A 1 84 ? -22.210 -7.150 7.744 1.00 88.75 84 CYS A CA 1
ATOM 641 C C . CYS A 1 84 ? -22.091 -7.245 6.214 1.00 88.75 84 CYS A C 1
ATOM 643 O O . CYS A 1 84 ? -22.918 -7.871 5.553 1.00 88.75 84 CYS A O 1
ATOM 645 N N . ARG A 1 85 ? -21.086 -6.585 5.628 1.00 92.88 85 ARG A N 1
ATOM 646 C CA . ARG A 1 85 ? -20.817 -6.604 4.188 1.00 92.88 85 ARG A CA 1
ATOM 647 C C . ARG A 1 85 ? -19.320 -6.682 3.951 1.00 92.88 85 ARG A C 1
ATOM 649 O O . ARG A 1 85 ? -18.575 -5.836 4.433 1.00 92.88 85 ARG A O 1
ATOM 656 N N . VAL A 1 86 ? -18.907 -7.647 3.138 1.00 95.56 86 VAL A N 1
ATOM 657 C CA . VAL A 1 86 ? -17.520 -7.793 2.694 1.00 95.56 86 VAL A CA 1
ATOM 658 C C . VAL A 1 86 ? -17.435 -7.450 1.213 1.00 95.56 86 VAL A C 1
ATOM 660 O O . VAL A 1 86 ? -18.221 -7.943 0.404 1.00 95.56 86 VAL A O 1
ATOM 663 N N . VAL A 1 87 ? -16.487 -6.586 0.856 1.00 95.69 87 VAL A N 1
ATOM 664 C CA . VAL A 1 87 ? -16.192 -6.234 -0.536 1.00 95.69 87 VAL A CA 1
ATOM 665 C C . VAL A 1 87 ? -14.794 -6.737 -0.856 1.00 95.69 87 VAL A C 1
ATOM 667 O O . VAL A 1 87 ? -13.807 -6.180 -0.387 1.00 95.69 87 VAL A O 1
ATOM 670 N N . LYS A 1 88 ? -14.708 -7.800 -1.659 1.00 94.06 88 LYS A N 1
ATOM 671 C CA . LYS A 1 88 ? -13.425 -8.295 -2.155 1.00 94.06 88 LYS A CA 1
ATOM 672 C C . LYS A 1 88 ? -12.925 -7.374 -3.266 1.00 94.06 88 LYS A C 1
ATOM 674 O O . LYS A 1 88 ? -13.579 -7.243 -4.301 1.00 94.06 88 LYS A O 1
ATOM 679 N N . ILE A 1 89 ? -11.765 -6.761 -3.056 1.00 92.19 89 ILE A N 1
ATOM 680 C CA . ILE A 1 89 ? -11.073 -5.993 -4.091 1.00 92.19 89 ILE A CA 1
ATOM 681 C C . ILE A 1 89 ? -10.323 -6.978 -4.986 1.00 92.19 89 ILE A C 1
ATOM 683 O O . ILE A 1 89 ? -9.434 -7.691 -4.529 1.00 92.19 89 ILE A O 1
ATOM 687 N N . ASN A 1 90 ? -10.722 -7.050 -6.254 1.00 91.44 90 ASN A N 1
ATOM 688 C CA . ASN A 1 90 ? -10.067 -7.895 -7.248 1.00 91.44 90 ASN A CA 1
ATOM 689 C C . ASN A 1 90 ? -8.993 -7.097 -8.005 1.00 91.44 90 ASN A C 1
ATOM 691 O O . ASN A 1 90 ? -9.126 -5.873 -8.122 1.00 91.44 90 ASN A O 1
ATOM 695 N N . PRO A 1 91 ? -7.972 -7.768 -8.569 1.00 92.50 91 PRO A N 1
ATOM 696 C CA . PRO A 1 91 ? -7.057 -7.136 -9.511 1.00 92.50 91 PR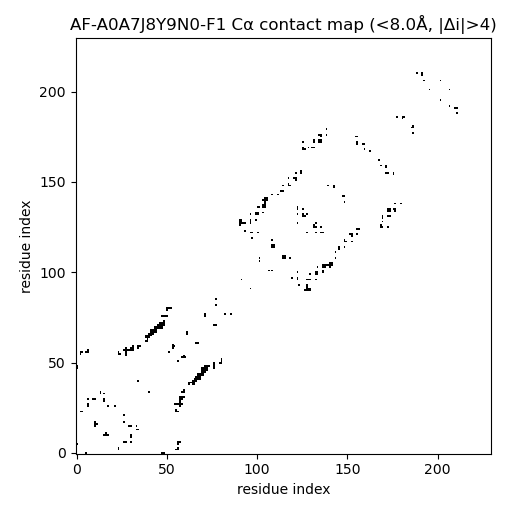O A CA 1
ATOM 697 C C . PRO A 1 91 ? -7.801 -6.461 -10.670 1.00 92.50 91 PRO A C 1
ATOM 699 O O . PRO A 1 91 ? -8.922 -6.836 -11.029 1.00 92.50 91 PRO A O 1
ATOM 702 N N . LEU A 1 92 ? -7.173 -5.449 -11.264 1.00 96.12 92 LEU A N 1
ATOM 703 C CA . LEU A 1 92 ? -7.718 -4.748 -12.418 1.00 96.12 92 LEU A CA 1
ATOM 704 C C . LEU A 1 92 ? -7.875 -5.706 -13.600 1.00 96.12 92 LEU A C 1
ATOM 706 O O . LEU A 1 92 ? -6.971 -6.475 -13.922 1.00 96.12 92 LEU A O 1
ATOM 710 N N . ALA A 1 93 ? -9.006 -5.590 -14.295 1.00 96.50 93 ALA A N 1
ATOM 711 C CA . ALA A 1 93 ? -9.188 -6.222 -15.595 1.00 96.50 93 ALA A CA 1
ATOM 712 C C . ALA A 1 93 ? -8.112 -5.741 -16.584 1.00 96.50 93 ALA A C 1
ATOM 714 O O . ALA A 1 93 ? -7.660 -4.597 -16.496 1.00 96.50 93 ALA A O 1
ATOM 715 N N . GLU A 1 94 ? -7.753 -6.591 -17.549 1.00 95.38 94 GLU A N 1
ATOM 716 C CA . GLU A 1 94 ? -6.646 -6.367 -18.494 1.00 95.38 94 GLU A CA 1
ATOM 717 C C . GLU A 1 94 ? -6.697 -4.987 -19.165 1.00 95.38 94 GLU A C 1
ATOM 719 O O . GLU A 1 94 ? -5.689 -4.288 -19.218 1.00 95.38 94 GLU A O 1
ATOM 724 N N . GLU A 1 95 ? -7.879 -4.545 -19.599 1.00 96.88 95 GLU A N 1
ATOM 725 C CA . GLU A 1 95 ? -8.065 -3.234 -20.226 1.00 96.88 95 GLU A CA 1
ATOM 726 C C . GLU A 1 95 ? -7.742 -2.074 -19.267 1.00 96.88 95 GLU A C 1
ATOM 728 O O . GLU A 1 95 ? -7.000 -1.154 -19.612 1.00 96.88 95 GLU A O 1
ATOM 733 N N . LYS A 1 96 ? -8.250 -2.127 -18.028 1.00 97.50 96 LYS A N 1
ATOM 734 C CA . LYS A 1 96 ? -7.977 -1.101 -17.008 1.00 97.50 96 LYS A CA 1
ATOM 735 C C . LYS A 1 96 ? -6.514 -1.121 -16.572 1.00 97.50 96 LYS A C 1
ATOM 737 O O . LYS A 1 96 ? -5.930 -0.060 -16.370 1.00 97.50 96 LYS A O 1
ATOM 742 N N . ALA A 1 97 ? -5.925 -2.309 -16.456 1.00 97.44 97 ALA A N 1
ATOM 743 C CA . ALA A 1 97 ? -4.513 -2.484 -16.146 1.00 97.44 97 ALA A CA 1
ATOM 744 C C . ALA A 1 97 ? -3.620 -1.886 -17.244 1.00 97.44 97 ALA A C 1
ATOM 746 O O . ALA A 1 97 ? -2.675 -1.157 -16.945 1.00 97.44 97 ALA A O 1
ATOM 747 N N . TRP A 1 98 ? -3.958 -2.135 -18.511 1.00 97.81 98 TRP A N 1
ATOM 748 C CA . TRP A 1 98 ? -3.259 -1.566 -19.659 1.00 97.81 98 TRP A CA 1
ATOM 749 C C . TRP A 1 98 ? -3.382 -0.040 -19.715 1.00 97.81 98 TRP A C 1
ATOM 751 O O . TRP A 1 98 ? -2.383 0.653 -19.910 1.00 97.81 98 TRP A O 1
ATOM 761 N N . ASN A 1 99 ? -4.577 0.497 -19.465 1.00 97.81 99 ASN A N 1
ATOM 762 C CA . ASN A 1 99 ? -4.794 1.941 -19.408 1.00 97.81 99 ASN A CA 1
ATOM 763 C C . ASN A 1 99 ? -3.969 2.603 -18.294 1.00 97.81 99 ASN A C 1
ATOM 765 O O . ASN A 1 99 ? -3.319 3.618 -18.545 1.00 97.81 99 ASN A O 1
ATOM 769 N N . LEU A 1 100 ? -3.928 2.002 -17.098 1.00 98.06 100 LEU A N 1
ATOM 770 C CA . LEU A 1 100 ? -3.082 2.471 -15.997 1.00 98.06 100 LEU A CA 1
ATOM 771 C C . LEU A 1 100 ? -1.590 2.398 -16.358 1.00 98.06 100 LEU A C 1
ATOM 773 O O . LEU A 1 100 ? -0.836 3.326 -16.070 1.00 98.06 100 LEU A O 1
ATOM 777 N N . PHE A 1 101 ? -1.158 1.323 -17.022 1.00 98.06 101 PHE A N 1
ATOM 778 C CA . PHE A 1 101 ? 0.223 1.177 -17.480 1.00 98.06 101 PHE A CA 1
ATOM 779 C C . PHE A 1 101 ? 0.614 2.310 -18.439 1.00 98.06 101 PHE A C 1
ATOM 781 O O . PHE A 1 101 ? 1.632 2.972 -18.229 1.00 98.06 101 PHE A O 1
ATOM 788 N N . LEU A 1 102 ? -0.220 2.582 -19.450 1.00 97.50 102 LEU A N 1
ATOM 789 C CA . LEU A 1 102 ? -0.013 3.664 -20.418 1.00 97.50 102 LEU A CA 1
ATOM 790 C C . LEU A 1 102 ? -0.003 5.052 -19.776 1.00 97.50 102 LEU A C 1
ATOM 792 O O . LEU A 1 102 ? 0.783 5.907 -20.189 1.00 97.50 102 LEU A O 1
ATOM 796 N N . GLU A 1 103 ? -0.854 5.279 -18.775 1.00 97.12 103 GLU A N 1
ATOM 797 C CA . GLU A 1 103 ? -0.871 6.526 -18.007 1.00 97.12 103 GLU A CA 1
ATOM 798 C C . GLU A 1 103 ? 0.479 6.771 -17.317 1.00 97.12 103 GLU A C 1
ATOM 800 O O . GLU A 1 103 ? 0.993 7.890 -17.341 1.00 97.12 103 GLU A O 1
ATOM 805 N N . LYS A 1 104 ? 1.081 5.727 -16.732 1.00 97.19 104 LYS A N 1
ATOM 806 C CA . LYS A 1 104 ? 2.334 5.855 -15.974 1.00 97.19 104 LYS A CA 1
ATOM 807 C C . LYS A 1 104 ? 3.585 5.876 -16.848 1.00 97.19 104 LYS A C 1
ATOM 809 O O . LYS A 1 104 ? 4.463 6.706 -16.606 1.00 97.19 104 LYS A O 1
ATOM 814 N N . VAL A 1 105 ? 3.670 5.014 -17.864 1.00 95.38 105 VAL A N 1
ATOM 815 C CA . VAL A 1 105 ? 4.847 4.960 -18.751 1.00 95.38 105 VAL A CA 1
ATOM 816 C C . VAL A 1 105 ? 4.862 6.091 -19.786 1.00 95.38 105 VAL A C 1
ATOM 818 O O . VAL A 1 105 ? 5.928 6.536 -20.209 1.00 95.38 105 VAL A O 1
ATOM 821 N N . GLY A 1 106 ? 3.682 6.594 -20.155 1.00 94.38 106 GLY A N 1
ATOM 822 C CA . GLY A 1 106 ? 3.488 7.599 -21.192 1.00 94.38 106 GLY A CA 1
ATOM 823 C C . GLY A 1 106 ? 3.087 6.988 -22.538 1.00 94.38 106 GLY A C 1
ATOM 824 O O . GLY A 1 106 ? 3.651 6.000 -23.005 1.00 94.38 106 GLY A O 1
ATOM 825 N N . ARG A 1 107 ? 2.128 7.631 -23.215 1.00 92.56 107 ARG A N 1
ATOM 826 C CA . ARG A 1 107 ? 1.568 7.153 -24.495 1.00 92.56 107 ARG A CA 1
ATOM 827 C C . ARG A 1 107 ? 2.545 7.187 -25.673 1.00 92.56 107 ARG A C 1
ATOM 829 O O . ARG A 1 107 ? 2.250 6.592 -26.700 1.00 92.56 107 ARG A O 1
ATOM 836 N N . VAL A 1 108 ? 3.713 7.817 -25.521 1.00 89.50 108 VAL A N 1
ATOM 837 C CA . VAL A 1 108 ? 4.784 7.830 -26.537 1.00 89.50 108 VAL A CA 1
ATOM 838 C C . VAL A 1 108 ? 5.223 6.408 -26.911 1.00 89.50 108 VAL A C 1
ATOM 840 O O . VAL A 1 108 ? 5.572 6.167 -28.061 1.00 89.50 108 VAL A O 1
ATOM 843 N N . VAL A 1 109 ? 5.105 5.448 -25.983 1.00 89.25 109 VAL A N 1
ATOM 844 C CA . VAL A 1 109 ? 5.366 4.014 -26.215 1.00 89.25 109 VAL A CA 1
ATOM 845 C C . VAL A 1 109 ? 4.554 3.443 -27.387 1.00 89.25 109 VAL A C 1
ATOM 847 O O . VAL A 1 109 ? 5.034 2.545 -28.072 1.00 89.25 109 VAL A O 1
ATOM 850 N N . LEU A 1 110 ? 3.355 3.974 -27.656 1.00 90.75 110 LEU A N 1
ATOM 851 C CA . LEU A 1 110 ? 2.496 3.531 -28.762 1.00 90.75 110 LEU A CA 1
ATOM 852 C C . LEU A 1 110 ? 3.016 3.965 -30.140 1.00 90.75 110 LEU A C 1
ATOM 854 O O . LEU A 1 110 ? 2.672 3.353 -31.145 1.00 90.75 110 LEU A O 1
ATOM 858 N N . ASN A 1 111 ? 3.857 5.000 -30.192 1.00 92.25 111 ASN A N 1
ATOM 859 C CA . ASN A 1 111 ? 4.410 5.521 -31.443 1.00 92.25 111 ASN A CA 1
ATOM 860 C C . ASN A 1 111 ? 5.700 4.799 -31.858 1.00 92.25 111 ASN A C 1
ATOM 862 O O . ASN A 1 111 ? 6.200 5.023 -32.959 1.00 92.25 111 ASN A O 1
ATOM 866 N N . ILE A 1 112 ? 6.263 3.957 -30.985 1.00 91.50 112 ILE A N 1
ATOM 867 C CA . ILE A 1 112 ? 7.518 3.251 -31.242 1.00 91.50 112 ILE A CA 1
ATOM 868 C C . ILE A 1 112 ? 7.197 1.928 -31.956 1.00 91.50 112 ILE A C 1
ATOM 870 O O . ILE A 1 112 ? 6.492 1.083 -31.391 1.00 91.50 112 ILE A O 1
ATOM 874 N N . PRO A 1 113 ? 7.713 1.706 -33.182 1.00 92.25 113 PRO A N 1
ATOM 875 C CA . PRO A 1 113 ? 7.416 0.504 -33.951 1.00 92.25 113 PRO A CA 1
ATOM 876 C C . PRO A 1 113 ? 7.714 -0.774 -33.165 1.00 92.25 113 PRO A C 1
ATOM 878 O O . PRO A 1 113 ? 8.790 -0.925 -32.592 1.00 92.25 113 PRO A O 1
ATOM 881 N N . ASN A 1 114 ? 6.775 -1.723 -33.173 1.00 92.62 114 ASN A N 1
ATOM 882 C CA . ASN A 1 114 ? 6.891 -3.031 -32.513 1.00 92.62 114 ASN A CA 1
ATOM 883 C C . ASN A 1 114 ? 7.011 -3.005 -30.977 1.00 92.62 114 ASN A C 1
ATOM 885 O O . ASN A 1 114 ? 7.246 -4.059 -30.378 1.00 92.62 114 ASN A O 1
ATOM 889 N N . LEU A 1 115 ? 6.846 -1.848 -30.326 1.00 94.50 115 LEU A N 1
ATOM 890 C CA . LEU A 1 115 ? 7.012 -1.741 -28.878 1.00 94.50 115 LEU A CA 1
ATOM 891 C C . LEU A 1 115 ? 5.746 -2.109 -28.097 1.00 94.50 115 LEU A C 1
ATOM 893 O O . LEU A 1 115 ? 5.829 -2.782 -27.068 1.00 94.50 115 LEU A O 1
ATOM 897 N N . GLU A 1 116 ? 4.575 -1.717 -28.600 1.00 94.94 116 GLU A N 1
ATOM 898 C CA . GLU A 1 116 ? 3.287 -1.952 -27.936 1.00 94.94 116 GLU A CA 1
ATOM 899 C C . GLU A 1 116 ? 3.058 -3.425 -27.528 1.00 94.94 116 GLU A C 1
ATOM 901 O O . GLU A 1 116 ? 2.674 -3.654 -26.378 1.00 94.94 116 GLU A O 1
ATOM 906 N N . PRO A 1 117 ? 3.338 -4.446 -28.370 1.00 95.88 117 PRO A N 1
ATOM 907 C CA . PRO A 1 117 ? 3.157 -5.845 -27.974 1.00 95.88 117 PRO A CA 1
ATOM 908 C C . PRO A 1 117 ? 4.036 -6.260 -26.783 1.00 95.88 117 PRO A C 1
ATOM 910 O O . PRO A 1 117 ? 3.609 -7.034 -25.921 1.00 95.88 117 PRO A O 1
ATOM 913 N N . ILE A 1 118 ? 5.259 -5.723 -26.705 1.00 96.25 118 ILE A N 1
ATOM 914 C CA . ILE A 1 118 ? 6.190 -5.988 -25.600 1.00 96.25 118 ILE A CA 1
ATOM 915 C C . ILE A 1 118 ? 5.689 -5.285 -24.337 1.00 96.25 118 ILE A C 1
ATOM 917 O O . ILE A 1 118 ? 5.619 -5.905 -23.278 1.00 96.25 118 ILE A O 1
ATOM 921 N N . ALA A 1 119 ? 5.271 -4.023 -24.454 1.00 96.00 119 ALA A N 1
ATOM 922 C CA . ALA A 1 119 ? 4.725 -3.257 -23.340 1.00 96.00 119 ALA A CA 1
ATOM 923 C C . ALA A 1 119 ? 3.454 -3.898 -22.760 1.00 96.00 119 ALA A C 1
ATOM 925 O O . ALA A 1 119 ? 3.339 -4.037 -21.542 1.00 96.00 119 ALA A O 1
ATOM 926 N N . LYS A 1 120 ? 2.545 -4.384 -23.615 1.00 96.56 120 LYS A N 1
ATOM 927 C CA . LYS A 1 120 ? 1.374 -5.171 -23.198 1.00 96.56 120 LYS A CA 1
ATOM 928 C C . LYS A 1 120 ? 1.777 -6.449 -22.468 1.00 96.56 120 LYS A C 1
ATOM 930 O O . LYS A 1 120 ? 1.181 -6.779 -21.447 1.00 96.56 120 LYS A O 1
ATOM 935 N N . SER A 1 121 ? 2.803 -7.149 -22.949 1.00 95.38 121 SER A N 1
ATOM 936 C CA . SER A 1 121 ? 3.309 -8.361 -22.290 1.00 95.38 121 SER A CA 1
ATOM 937 C C . SER A 1 121 ? 3.876 -8.058 -20.900 1.00 95.38 121 SER A C 1
ATOM 939 O O . SER A 1 121 ? 3.600 -8.794 -19.957 1.00 95.38 121 SER A O 1
ATOM 941 N N . ILE A 1 122 ? 4.601 -6.949 -20.741 1.00 94.75 122 ILE A N 1
ATOM 942 C CA . ILE A 1 122 ? 5.083 -6.478 -19.434 1.00 94.75 122 ILE A CA 1
ATOM 943 C C . ILE A 1 122 ? 3.910 -6.110 -18.513 1.00 94.75 122 ILE A C 1
ATOM 945 O O . ILE A 1 122 ? 3.880 -6.535 -17.361 1.00 94.75 122 ILE A O 1
ATOM 949 N N . ALA A 1 123 ? 2.906 -5.384 -19.014 1.00 95.25 123 ALA A N 1
ATOM 950 C CA . ALA A 1 123 ? 1.720 -5.040 -18.228 1.00 95.25 123 ALA A CA 1
ATOM 951 C C . ALA A 1 123 ? 0.970 -6.293 -17.734 1.00 95.25 123 ALA A C 1
ATOM 953 O O . ALA A 1 123 ? 0.505 -6.325 -16.595 1.00 95.25 123 ALA A O 1
ATOM 954 N N . LYS A 1 124 ? 0.919 -7.360 -18.546 1.00 93.12 124 LYS A N 1
ATOM 955 C CA . LYS A 1 124 ? 0.345 -8.657 -18.146 1.00 93.12 124 LYS A CA 1
ATOM 956 C C . LYS A 1 124 ? 1.105 -9.325 -17.001 1.00 93.12 124 LYS A C 1
ATOM 958 O O . LYS A 1 124 ? 0.464 -9.913 -16.136 1.00 93.12 124 LYS A O 1
ATOM 963 N N . HIS A 1 125 ? 2.431 -9.182 -16.939 1.00 90.44 125 HIS A N 1
ATOM 964 C CA . HIS A 1 125 ? 3.229 -9.706 -15.819 1.00 90.44 125 HIS A CA 1
ATOM 965 C C . HIS A 1 125 ? 2.890 -9.036 -14.481 1.00 90.44 125 HIS A C 1
ATOM 967 O O . HIS A 1 125 ? 3.171 -9.598 -13.431 1.00 90.44 125 HIS A O 1
ATOM 973 N N . CYS A 1 126 ? 2.246 -7.866 -14.500 1.00 91.00 126 CYS A N 1
ATOM 974 C CA . CYS A 1 126 ? 1.810 -7.184 -13.285 1.00 91.00 126 CYS A CA 1
ATOM 975 C C . CYS A 1 126 ? 0.500 -7.752 -12.702 1.00 91.00 126 CYS A C 1
ATOM 977 O O . CYS A 1 126 ? 0.003 -7.213 -11.716 1.00 91.00 126 CYS A O 1
ATOM 979 N N . ALA A 1 127 ? -0.098 -8.777 -13.330 1.00 90.19 127 ALA A N 1
ATOM 980 C CA . ALA A 1 127 ? -1.286 -9.500 -12.857 1.00 90.19 127 ALA A CA 1
ATOM 981 C C . ALA A 1 127 ? -2.495 -8.611 -12.484 1.00 90.19 127 ALA A C 1
ATOM 983 O O . ALA A 1 127 ? -3.311 -8.965 -11.638 1.00 90.19 127 ALA A O 1
ATOM 984 N N . GLY A 1 128 ? -2.617 -7.428 -13.097 1.00 92.56 128 GLY A N 1
ATOM 985 C CA . GLY A 1 128 ? -3.684 -6.471 -12.785 1.00 92.56 128 GLY A CA 1
ATOM 986 C C . GLY A 1 128 ? -3.515 -5.733 -11.449 1.00 92.56 128 GLY A C 1
ATOM 987 O O . GLY A 1 128 ? -4.416 -5.001 -11.043 1.00 92.56 128 GLY A O 1
ATOM 988 N N . LEU A 1 129 ? -2.390 -5.891 -10.750 1.00 92.75 129 LEU A N 1
ATOM 989 C CA . LEU A 1 129 ? -2.154 -5.271 -9.447 1.00 92.75 129 LEU A CA 1
ATOM 990 C C . LEU A 1 129 ? -1.698 -3.817 -9.624 1.00 92.75 129 LEU A C 1
ATOM 992 O O . LEU A 1 129 ? -0.630 -3.590 -10.198 1.00 92.75 129 LEU A O 1
ATOM 996 N N . PRO A 1 130 ? -2.450 -2.816 -9.119 1.00 94.56 130 PRO A N 1
ATOM 997 C CA . PRO A 1 130 ? -2.120 -1.409 -9.341 1.00 94.56 130 PRO A CA 1
ATOM 998 C C . PRO A 1 130 ? -0.699 -1.039 -8.908 1.00 94.56 130 PRO A C 1
ATOM 1000 O O . PRO A 1 130 ? -0.004 -0.344 -9.644 1.00 94.56 130 PRO A O 1
ATOM 1003 N N . LEU A 1 131 ? -0.244 -1.545 -7.756 1.00 93.06 131 LEU A N 1
ATOM 1004 C CA . LEU A 1 131 ? 1.101 -1.273 -7.247 1.00 93.06 131 LEU A CA 1
ATOM 1005 C C . LEU A 1 131 ? 2.187 -1.818 -8.187 1.00 93.06 131 LEU A C 1
ATOM 1007 O O . LEU A 1 131 ? 3.107 -1.086 -8.540 1.00 93.06 131 LEU A O 1
ATOM 1011 N N . ALA A 1 132 ? 2.054 -3.064 -8.651 1.00 91.62 132 ALA A N 1
ATOM 1012 C CA . ALA A 1 132 ? 2.987 -3.653 -9.610 1.00 91.62 132 ALA A CA 1
ATOM 1013 C C . ALA A 1 132 ? 3.004 -2.874 -10.934 1.00 91.62 132 ALA A C 1
ATOM 1015 O O . ALA A 1 132 ? 4.074 -2.516 -11.425 1.00 91.62 132 ALA A O 1
ATOM 1016 N N . ILE A 1 133 ? 1.822 -2.547 -11.470 1.00 95.50 133 ILE A N 1
ATOM 1017 C CA . ILE A 1 133 ? 1.678 -1.799 -12.726 1.00 95.50 133 ILE A CA 1
ATOM 1018 C C . ILE A 1 133 ? 2.377 -0.445 -12.626 1.00 95.50 133 ILE A C 1
ATOM 1020 O O . ILE A 1 133 ? 3.182 -0.112 -13.493 1.00 95.50 133 ILE A O 1
ATOM 1024 N N . ILE A 1 134 ? 2.088 0.331 -11.577 1.00 95.88 134 ILE A N 1
ATOM 1025 C CA . ILE A 1 134 ? 2.655 1.672 -11.397 1.00 95.88 134 ILE A CA 1
ATOM 1026 C C . ILE A 1 134 ? 4.175 1.591 -11.277 1.00 95.88 134 ILE A C 1
ATOM 1028 O O . ILE A 1 134 ? 4.875 2.352 -11.948 1.00 95.88 134 ILE A O 1
ATOM 1032 N N . THR A 1 135 ? 4.684 0.663 -10.470 1.00 93.12 135 THR A N 1
ATOM 1033 C CA . THR A 1 135 ? 6.120 0.485 -10.239 1.00 93.12 135 THR A CA 1
ATOM 1034 C C . THR A 1 135 ? 6.857 0.101 -11.523 1.00 93.12 135 THR A C 1
ATOM 1036 O O . THR A 1 135 ? 7.799 0.784 -11.930 1.00 93.12 135 THR A O 1
ATOM 1039 N N . VAL A 1 136 ? 6.388 -0.935 -12.225 1.00 94.25 136 VAL A N 1
ATOM 1040 C CA . VAL A 1 136 ? 7.014 -1.420 -13.465 1.00 94.25 136 VAL A CA 1
ATOM 1041 C C . VAL A 1 136 ? 6.926 -0.376 -14.577 1.00 94.25 136 VAL A C 1
ATOM 1043 O O . VAL A 1 136 ? 7.929 -0.104 -15.239 1.00 94.25 136 VAL A O 1
ATOM 1046 N N . ALA A 1 137 ? 5.761 0.250 -14.764 1.00 95.94 137 ALA A N 1
ATOM 1047 C CA . ALA A 1 137 ? 5.569 1.289 -15.774 1.00 95.94 137 ALA A CA 1
ATOM 1048 C C . ALA A 1 137 ? 6.459 2.511 -15.511 1.00 95.94 137 ALA A C 1
ATOM 1050 O O . ALA A 1 137 ? 7.084 3.026 -16.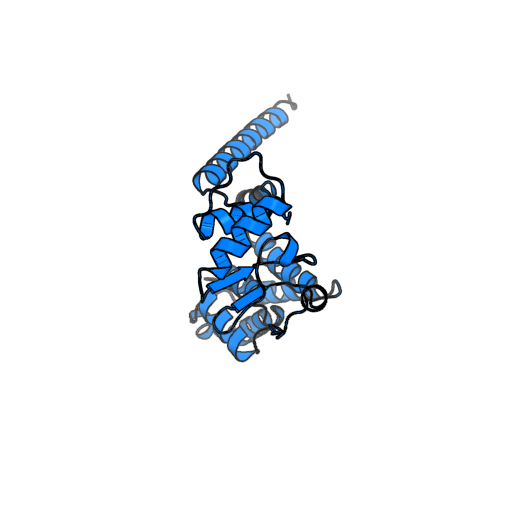437 1.00 95.94 137 ALA A O 1
ATOM 1051 N N . SER A 1 138 ? 6.570 2.943 -14.250 1.00 94.12 138 SER A N 1
ATOM 1052 C CA . SER A 1 138 ? 7.443 4.061 -13.864 1.00 94.12 138 SER A CA 1
ATOM 1053 C C . SER A 1 138 ? 8.914 3.733 -14.110 1.00 94.12 138 SER A C 1
ATOM 1055 O O . SER A 1 138 ? 9.653 4.579 -14.603 1.00 94.12 138 SER A O 1
ATOM 1057 N N . CYS A 1 139 ? 9.324 2.489 -13.855 1.00 93.00 139 CYS A N 1
ATOM 1058 C CA . CYS A 1 139 ? 10.675 2.009 -14.142 1.00 93.00 139 CYS A CA 1
ATOM 1059 C C . CYS A 1 139 ? 10.985 1.952 -15.655 1.00 93.00 139 CYS A C 1
ATOM 1061 O O . CYS A 1 139 ? 12.143 2.049 -16.053 1.00 93.00 139 CYS A O 1
ATOM 1063 N N . MET A 1 140 ? 9.966 1.804 -16.511 1.00 95.19 140 MET A N 1
ATOM 1064 C CA . MET A 1 140 ? 10.109 1.829 -17.977 1.00 95.19 140 MET A CA 1
ATOM 1065 C C . MET A 1 140 ? 9.957 3.227 -18.596 1.00 95.19 140 MET A C 1
ATOM 1067 O O . MET A 1 140 ? 10.148 3.390 -19.804 1.00 95.19 140 MET A O 1
ATOM 1071 N N . LYS A 1 141 ? 9.583 4.237 -17.806 1.00 94.44 141 LYS A N 1
ATOM 1072 C CA . LYS A 1 141 ? 9.253 5.573 -18.308 1.00 94.44 141 LYS A CA 1
ATOM 1073 C C . LYS A 1 141 ? 10.459 6.222 -18.991 1.00 94.44 141 LYS A C 1
ATOM 1075 O O . LYS A 1 141 ? 11.556 6.251 -18.444 1.00 94.44 141 LYS A O 1
ATOM 1080 N N . GLY A 1 142 ? 10.233 6.773 -20.185 1.00 91.88 142 GLY A N 1
ATOM 1081 C CA . GLY A 1 142 ? 11.267 7.455 -20.973 1.00 91.88 142 GLY A CA 1
ATOM 1082 C C . GLY A 1 142 ? 12.244 6.529 -21.707 1.00 91.88 142 GLY A C 1
ATOM 1083 O O . GLY A 1 142 ? 13.162 7.026 -22.348 1.00 91.88 142 GLY A O 1
ATOM 1084 N N . ILE A 1 143 ? 12.059 5.206 -21.642 1.00 92.69 143 ILE A N 1
ATOM 1085 C CA . ILE A 1 143 ? 12.853 4.247 -22.417 1.00 92.69 143 ILE A CA 1
ATOM 1086 C C . ILE A 1 143 ? 12.192 4.035 -23.782 1.00 92.69 143 ILE A C 1
ATOM 1088 O O . ILE A 1 143 ? 11.080 3.513 -23.857 1.00 92.69 143 ILE A O 1
ATOM 1092 N N . ASP A 1 144 ? 12.895 4.376 -24.857 1.00 92.31 144 ASP A N 1
ATOM 1093 C CA . ASP A 1 144 ? 12.466 4.184 -26.250 1.00 92.31 144 ASP A CA 1
ATOM 1094 C C . ASP A 1 144 ? 13.148 2.993 -26.956 1.00 92.31 144 ASP A C 1
ATOM 1096 O O . ASP A 1 144 ? 12.672 2.496 -27.976 1.00 92.31 144 ASP A O 1
ATOM 1100 N N . ASP A 1 145 ? 14.234 2.481 -26.378 1.00 93.50 145 ASP A N 1
ATOM 1101 C CA . ASP A 1 145 ? 15.015 1.363 -26.908 1.00 93.50 145 ASP A CA 1
ATOM 1102 C C . ASP A 1 145 ? 14.302 0.003 -26.755 1.00 93.50 145 ASP A C 1
ATOM 1104 O O . ASP A 1 145 ? 14.213 -0.572 -25.662 1.00 93.50 145 ASP A O 1
ATOM 1108 N N . LEU A 1 146 ? 13.870 -0.564 -27.886 1.00 93.25 146 LEU A N 1
ATOM 1109 C CA . LEU A 1 146 ? 13.245 -1.889 -27.996 1.00 93.25 146 LEU A CA 1
ATOM 1110 C C . LEU A 1 146 ? 14.035 -3.018 -27.316 1.00 93.25 146 LEU A C 1
ATOM 1112 O O . LEU A 1 146 ? 13.429 -3.936 -26.754 1.00 93.25 146 LEU A O 1
ATOM 1116 N N . TYR A 1 147 ? 15.369 -2.992 -27.359 1.00 94.62 147 TYR A N 1
ATOM 1117 C CA . TYR A 1 147 ? 16.187 -4.039 -26.750 1.00 94.62 147 TYR A CA 1
ATOM 1118 C C . TYR A 1 147 ? 16.071 -4.012 -25.224 1.00 94.62 147 TYR A C 1
ATOM 1120 O O . TYR A 1 147 ? 15.905 -5.063 -24.597 1.00 94.62 147 TYR A O 1
ATOM 1128 N N . LYS A 1 148 ? 16.052 -2.816 -24.619 1.00 94.44 148 LYS A N 1
ATOM 1129 C CA . LYS A 1 148 ? 15.844 -2.656 -23.170 1.00 94.44 148 LYS A CA 1
ATOM 1130 C C . LYS A 1 148 ? 14.475 -3.170 -22.735 1.00 94.44 148 LYS A C 1
ATOM 1132 O O . LYS A 1 148 ? 14.377 -3.806 -21.689 1.00 94.44 148 LYS A O 1
ATOM 1137 N N . TRP A 1 149 ? 13.442 -2.969 -23.551 1.00 96.25 149 TRP A N 1
ATOM 1138 C CA . TRP A 1 149 ? 12.104 -3.514 -23.304 1.00 96.25 149 TRP A CA 1
ATOM 1139 C C . TRP A 1 149 ? 12.042 -5.042 -23.413 1.00 96.25 149 TRP A C 1
ATOM 1141 O O . TRP A 1 149 ? 11.415 -5.695 -22.580 1.00 96.25 149 TRP A O 1
ATOM 1151 N N . ARG A 1 150 ? 12.730 -5.643 -24.389 1.00 95.25 150 ARG A N 1
ATOM 1152 C CA . ARG A 1 150 ? 12.836 -7.111 -24.483 1.00 95.25 150 ARG A CA 1
ATOM 1153 C C . ARG A 1 150 ? 13.595 -7.705 -23.302 1.00 95.25 150 ARG A C 1
ATOM 1155 O O . ARG A 1 150 ? 13.178 -8.726 -22.760 1.00 95.25 150 ARG A O 1
ATOM 1162 N N . ASN A 1 151 ? 14.683 -7.058 -22.890 1.00 94.19 151 ASN A N 1
ATOM 1163 C CA . ASN A 1 151 ? 15.450 -7.485 -21.728 1.00 94.19 151 ASN A CA 1
ATOM 1164 C C . ASN A 1 151 ? 14.615 -7.391 -20.441 1.00 94.19 151 ASN A C 1
ATOM 1166 O O . ASN A 1 151 ? 14.569 -8.350 -19.682 1.00 94.19 151 ASN A O 1
ATOM 1170 N N . ALA A 1 152 ? 13.876 -6.293 -20.262 1.00 93.12 152 ALA A N 1
ATOM 1171 C CA . ALA A 1 152 ? 12.928 -6.105 -19.166 1.00 93.12 152 ALA A CA 1
ATOM 1172 C C . ALA A 1 152 ? 11.900 -7.243 -19.081 1.00 93.12 152 ALA A C 1
ATOM 1174 O O . ALA A 1 152 ? 11.690 -7.827 -18.022 1.00 93.12 152 ALA A O 1
ATOM 1175 N N . LEU A 1 153 ? 11.288 -7.595 -20.215 1.00 93.75 153 LEU A N 1
ATOM 1176 C CA . LEU A 1 153 ? 10.330 -8.696 -20.282 1.00 93.75 153 LEU A CA 1
ATOM 1177 C C . LEU A 1 153 ? 10.973 -10.040 -19.904 1.00 93.75 153 LEU A C 1
ATOM 1179 O O . LEU A 1 153 ? 10.365 -10.835 -19.187 1.00 93.75 153 LEU A O 1
ATOM 1183 N N . LYS A 1 154 ? 12.206 -10.288 -20.362 1.00 91.31 154 LYS A N 1
ATOM 1184 C CA . LYS A 1 154 ? 12.959 -11.501 -20.024 1.00 91.31 154 LYS A CA 1
ATOM 1185 C C . LYS A 1 154 ? 13.270 -11.572 -18.529 1.00 91.31 154 LYS A C 1
ATOM 1187 O O . LYS A 1 154 ? 13.056 -12.621 -17.936 1.00 91.31 154 LYS A O 1
ATOM 1192 N N . GLU A 1 155 ? 13.741 -10.477 -17.937 1.00 88.56 155 GLU A N 1
ATOM 1193 C CA . GLU A 1 155 ? 14.000 -10.361 -16.497 1.00 88.56 155 GLU A CA 1
ATOM 1194 C C . GLU A 1 155 ? 12.729 -10.680 -15.699 1.00 88.56 155 GLU A C 1
ATOM 1196 O O . GLU A 1 155 ? 12.742 -11.597 -14.884 1.00 88.56 155 GLU A O 1
ATOM 1201 N N . LEU A 1 156 ? 11.601 -10.037 -16.019 1.00 86.75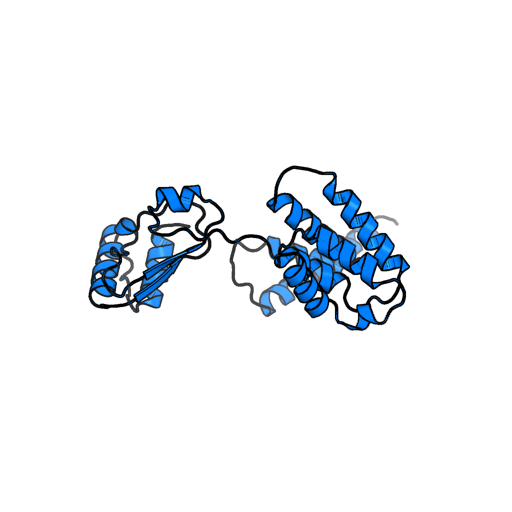 156 LEU A N 1
ATOM 1202 C CA . LEU A 1 156 ? 10.304 -10.306 -15.381 1.00 86.75 156 LEU A CA 1
ATOM 1203 C C . LEU A 1 156 ? 9.865 -11.770 -15.493 1.00 86.75 156 LEU A C 1
ATOM 1205 O O . LEU A 1 156 ? 9.387 -12.351 -14.520 1.00 86.75 156 LEU A O 1
ATOM 1209 N N . SER A 1 157 ? 10.079 -12.388 -16.654 1.00 84.19 157 SER A N 1
ATOM 1210 C CA . SER A 1 157 ? 9.731 -13.795 -16.888 1.00 84.19 157 SER A CA 1
ATOM 1211 C C . SER A 1 157 ? 10.563 -14.774 -16.047 1.00 84.19 157 SER A C 1
ATOM 1213 O O . SER A 1 157 ? 10.140 -15.911 -15.834 1.00 84.19 157 SER A O 1
ATOM 1215 N N . LEU A 1 158 ? 11.760 -14.377 -15.598 1.00 79.00 158 LEU A N 1
ATOM 1216 C CA . LEU A 1 158 ? 12.611 -15.209 -14.743 1.00 79.00 158 LEU A CA 1
ATOM 1217 C C . LEU A 1 158 ? 12.122 -15.213 -13.293 1.00 79.00 158 LEU A C 1
ATOM 1219 O O . LEU A 1 158 ? 12.160 -16.263 -12.655 1.00 79.00 158 LEU A O 1
ATOM 1223 N N . TYR A 1 159 ? 11.621 -14.079 -12.797 1.00 67.88 159 TYR A N 1
ATOM 1224 C CA . TYR A 1 159 ? 11.140 -13.964 -11.419 1.00 67.88 159 TYR A CA 1
ATOM 1225 C C . TYR A 1 159 ? 9.806 -14.697 -11.184 1.00 67.88 159 TYR A C 1
ATOM 1227 O O . TYR A 1 159 ? 9.616 -15.281 -10.123 1.00 67.88 159 TYR A O 1
ATOM 1235 N N . VAL A 1 160 ? 8.921 -14.766 -12.189 1.00 61.16 160 VAL A N 1
ATOM 1236 C CA . VAL A 1 160 ? 7.612 -15.458 -12.093 1.00 61.16 160 VAL A CA 1
ATOM 1237 C C . VAL A 1 160 ? 7.742 -16.982 -11.930 1.00 61.16 160 VAL A C 1
ATOM 1239 O O . VAL A 1 160 ? 6.829 -17.641 -11.447 1.00 61.16 160 VAL A O 1
ATOM 1242 N N . LYS A 1 161 ? 8.887 -17.584 -12.279 1.00 54.59 161 LYS A N 1
ATOM 1243 C CA . LYS A 1 161 ? 9.097 -19.039 -12.127 1.00 54.59 161 LYS A CA 1
ATOM 1244 C C . LYS A 1 161 ? 9.325 -19.485 -10.675 1.00 54.59 161 LYS A C 1
ATOM 1246 O O . LYS A 1 161 ? 9.510 -20.674 -10.431 1.00 54.59 161 LYS A O 1
ATOM 1251 N N . SER A 1 162 ? 9.318 -18.547 -9.729 1.00 50.94 162 SER A N 1
ATOM 1252 C CA . SER A 1 162 ? 9.624 -18.750 -8.319 1.00 50.94 162 SER A CA 1
ATOM 1253 C C . SER A 1 162 ? 8.426 -18.363 -7.428 1.00 50.94 162 SER A C 1
ATOM 1255 O O . SER A 1 162 ? 8.406 -17.263 -6.890 1.00 50.94 162 SER A O 1
ATOM 1257 N N . VAL A 1 163 ? 7.546 -19.341 -7.160 1.00 49.09 163 VAL A N 1
ATOM 1258 C CA . VAL A 1 163 ? 6.733 -19.488 -5.919 1.00 49.09 163 VAL A CA 1
ATOM 1259 C C . VAL A 1 163 ? 5.300 -18.887 -5.888 1.00 49.09 163 VAL A C 1
ATOM 1261 O O . VAL A 1 163 ? 4.878 -18.138 -6.760 1.00 49.09 163 VAL A O 1
ATOM 1264 N N . ASN A 1 164 ? 4.528 -19.407 -4.920 1.00 53.28 164 ASN A N 1
ATOM 1265 C CA . ASN A 1 164 ? 3.082 -19.461 -4.712 1.00 53.28 164 ASN A CA 1
ATOM 1266 C C . ASN A 1 164 ? 2.481 -18.195 -4.064 1.00 53.28 164 ASN A C 1
ATOM 1268 O O . ASN A 1 164 ? 2.561 -18.033 -2.850 1.00 53.28 164 ASN A O 1
ATOM 1272 N N . GLY A 1 165 ? 1.702 -17.416 -4.818 1.00 60.88 165 GLY A N 1
ATOM 1273 C CA . GLY A 1 165 ? 0.724 -16.472 -4.258 1.00 60.88 165 GLY A CA 1
ATOM 1274 C C . GLY A 1 165 ? 0.890 -15.020 -4.712 1.00 60.88 165 GLY A C 1
ATOM 1275 O O . GLY A 1 165 ? 1.919 -14.611 -5.231 1.00 60.88 165 GLY A O 1
ATOM 1276 N N . LEU A 1 166 ? -0.159 -14.224 -4.493 1.00 60.75 166 LEU A N 1
ATOM 1277 C CA . LEU A 1 166 ? -0.266 -12.835 -4.963 1.00 60.75 166 LEU A CA 1
ATOM 1278 C C . LEU A 1 166 ? 0.724 -11.859 -4.300 1.00 60.75 166 LEU A C 1
ATOM 1280 O O . LEU A 1 166 ? 1.081 -10.854 -4.909 1.00 60.75 166 LEU A O 1
ATOM 1284 N N . GLU A 1 167 ? 1.143 -12.111 -3.058 1.00 63.47 167 GLU A N 1
ATOM 1285 C CA . GLU A 1 167 ? 2.124 -11.258 -2.364 1.00 63.47 167 GLU A CA 1
ATOM 1286 C C . GLU A 1 167 ? 3.533 -11.442 -2.939 1.00 63.47 167 GLU A C 1
ATOM 1288 O O . GLU A 1 167 ? 4.243 -10.456 -3.162 1.00 63.47 167 GLU A O 1
ATOM 1293 N N . ASP A 1 168 ? 3.888 -12.682 -3.279 1.00 68.69 168 ASP A N 1
ATOM 1294 C CA . ASP A 1 168 ? 5.148 -13.009 -3.944 1.00 68.69 168 ASP A CA 1
ATOM 1295 C C . ASP A 1 168 ? 5.208 -12.369 -5.338 1.00 68.69 168 ASP A C 1
ATOM 1297 O O . ASP A 1 168 ? 6.233 -11.782 -5.696 1.00 68.69 168 ASP A O 1
ATOM 1301 N N . ASP A 1 169 ? 4.092 -12.368 -6.080 1.00 68.12 169 ASP A N 1
ATOM 1302 C CA . ASP A 1 169 ? 3.990 -11.689 -7.378 1.00 68.12 169 ASP A CA 1
ATOM 1303 C C . ASP A 1 169 ? 4.314 -10.191 -7.262 1.00 68.12 169 ASP A C 1
ATOM 1305 O O . ASP A 1 169 ? 5.108 -9.665 -8.044 1.00 68.12 169 ASP A O 1
ATOM 1309 N N . VAL A 1 170 ? 3.756 -9.484 -6.269 1.00 78.00 170 VAL A N 1
ATOM 1310 C CA . VAL A 1 170 ? 4.063 -8.058 -6.050 1.00 78.00 170 VAL A CA 1
ATOM 1311 C C . VAL A 1 170 ? 5.527 -7.873 -5.675 1.00 78.00 170 VAL A C 1
ATOM 1313 O O . VAL A 1 170 ? 6.186 -6.990 -6.230 1.00 78.00 170 VAL A O 1
ATOM 1316 N N . PHE A 1 171 ? 6.052 -8.700 -4.770 1.00 80.56 171 PHE A N 1
ATOM 1317 C CA . PHE A 1 171 ? 7.439 -8.598 -4.325 1.00 80.56 171 PHE A CA 1
ATOM 1318 C C . PHE A 1 171 ? 8.422 -8.717 -5.494 1.00 80.56 171 PHE A C 1
ATOM 1320 O O . PHE A 1 171 ? 9.350 -7.911 -5.598 1.00 80.56 171 PHE A O 1
ATOM 1327 N N . GLN A 1 172 ? 8.191 -9.650 -6.424 1.00 81.62 172 GLN A N 1
ATOM 1328 C CA . GLN A 1 172 ? 9.036 -9.787 -7.612 1.00 81.62 172 GLN A CA 1
ATOM 1329 C C . GLN A 1 172 ? 9.011 -8.536 -8.499 1.00 81.62 172 GLN A C 1
ATOM 1331 O O . GLN A 1 172 ? 10.054 -8.108 -8.996 1.00 81.62 172 GLN A O 1
ATOM 1336 N N . GLN A 1 173 ? 7.848 -7.900 -8.661 1.00 82.44 173 GLN A N 1
ATOM 1337 C CA . GLN A 1 173 ? 7.724 -6.667 -9.447 1.00 82.44 173 GLN A CA 1
ATOM 1338 C C . GLN A 1 173 ? 8.414 -5.475 -8.767 1.00 82.44 173 GLN A C 1
ATOM 1340 O O . GLN A 1 173 ? 9.055 -4.654 -9.432 1.00 82.44 173 GLN A O 1
ATOM 1345 N N . LEU A 1 174 ? 8.339 -5.397 -7.435 1.00 87.06 174 LEU A N 1
ATOM 1346 C CA . LEU A 1 174 ? 9.069 -4.399 -6.651 1.00 87.06 174 LEU A CA 1
ATOM 1347 C C . LEU A 1 174 ? 10.585 -4.616 -6.756 1.00 87.06 174 LEU A C 1
ATOM 1349 O O . LEU A 1 174 ? 11.324 -3.667 -7.031 1.00 87.06 174 LEU A O 1
ATOM 1353 N N . ARG A 1 175 ? 11.046 -5.867 -6.621 1.00 87.00 175 ARG A N 1
ATOM 1354 C CA . ARG A 1 175 ? 12.458 -6.241 -6.776 1.00 87.00 175 ARG A CA 1
ATOM 1355 C C . ARG A 1 175 ? 12.983 -5.890 -8.162 1.00 87.00 175 ARG A C 1
ATOM 1357 O O . ARG A 1 175 ? 14.043 -5.286 -8.275 1.00 87.00 175 ARG A O 1
ATOM 1364 N N . PHE A 1 176 ? 12.223 -6.199 -9.206 1.00 86.31 176 PHE A N 1
ATOM 1365 C CA . PHE A 1 176 ? 12.578 -5.844 -10.575 1.00 86.31 176 PHE A CA 1
ATOM 1366 C C . PHE A 1 176 ? 12.818 -4.334 -10.748 1.00 86.31 176 PHE A C 1
ATOM 1368 O O . PHE A 1 176 ? 13.795 -3.923 -11.377 1.00 86.31 176 PHE A O 1
ATOM 1375 N N . SER A 1 177 ? 11.966 -3.485 -10.164 1.00 86.44 177 SER A N 1
ATOM 1376 C CA . SER A 1 177 ? 12.182 -2.034 -10.202 1.00 86.44 177 SER A CA 1
ATOM 1377 C C . SER A 1 177 ? 13.406 -1.601 -9.392 1.00 86.44 177 SER A C 1
ATOM 1379 O O . SER A 1 177 ? 14.130 -0.702 -9.818 1.00 86.44 177 SER A O 1
ATOM 1381 N N . TYR A 1 178 ? 13.649 -2.235 -8.246 1.00 89.94 178 TYR A N 1
ATOM 1382 C CA . TYR A 1 178 ? 14.801 -1.955 -7.392 1.00 89.94 178 TYR A CA 1
ATOM 1383 C C . TYR A 1 178 ? 16.138 -2.320 -8.062 1.00 89.94 178 TYR A C 1
ATOM 1385 O O . TYR A 1 178 ? 17.067 -1.506 -8.088 1.00 89.94 178 TYR A O 1
ATOM 1393 N N . ASP A 1 179 ? 16.229 -3.507 -8.667 1.00 89.12 179 ASP A N 1
ATOM 1394 C CA . ASP A 1 179 ? 17.439 -4.004 -9.336 1.00 89.12 179 ASP A CA 1
ATOM 1395 C C . ASP A 1 179 ? 17.836 -3.093 -10.516 1.00 89.12 179 ASP A C 1
ATOM 1397 O O . ASP A 1 179 ? 19.019 -2.890 -10.807 1.00 89.12 179 ASP A O 1
ATOM 1401 N N . ARG A 1 180 ? 16.854 -2.457 -11.166 1.00 87.19 180 ARG A N 1
ATOM 1402 C CA . ARG A 1 180 ? 17.083 -1.551 -12.301 1.00 87.19 180 ARG A CA 1
ATOM 1403 C C . ARG A 1 180 ? 17.369 -0.099 -11.939 1.00 87.19 180 ARG A C 1
ATOM 1405 O O . ARG A 1 180 ? 17.646 0.678 -12.852 1.00 87.19 180 ARG A O 1
ATOM 1412 N N . LEU A 1 181 ? 17.410 0.251 -10.652 1.00 88.94 181 LEU A N 1
ATOM 1413 C CA . LEU A 1 181 ? 17.982 1.531 -10.223 1.00 88.94 181 LEU A CA 1
ATOM 1414 C C . LEU A 1 181 ? 19.445 1.663 -10.671 1.00 88.94 181 LEU A C 1
ATOM 1416 O O . LEU A 1 181 ? 19.876 2.770 -10.975 1.00 88.94 181 LEU A O 1
ATOM 1420 N N . LYS A 1 182 ? 20.195 0.547 -10.736 1.00 85.19 182 LYS A N 1
ATOM 1421 C CA . LYS A 1 182 ? 21.593 0.443 -11.221 1.00 85.19 182 LYS A CA 1
ATOM 1422 C C . LYS A 1 182 ? 22.600 1.418 -10.583 1.00 85.19 182 LYS A C 1
ATOM 1424 O O . LYS A 1 182 ? 23.756 1.456 -10.996 1.00 85.19 182 LYS A O 1
ATOM 1429 N N . ASP A 1 183 ? 22.189 2.147 -9.552 1.00 88.88 183 ASP A N 1
ATOM 1430 C CA . ASP A 1 183 ? 23.009 3.004 -8.709 1.00 88.88 183 ASP A CA 1
ATOM 1431 C C . ASP A 1 183 ? 22.908 2.497 -7.268 1.00 88.88 183 ASP A C 1
ATOM 1433 O O . ASP A 1 183 ? 21.852 2.574 -6.632 1.00 88.88 183 ASP A O 1
ATOM 1437 N N . LEU A 1 184 ? 24.031 1.996 -6.752 1.00 87.44 184 LEU A N 1
ATOM 1438 C CA . LEU A 1 184 ? 24.145 1.490 -5.384 1.00 87.44 184 LEU A CA 1
ATOM 1439 C C . LEU A 1 184 ? 23.756 2.545 -4.339 1.00 87.44 184 LEU A C 1
ATOM 1441 O O . LEU A 1 184 ? 23.221 2.197 -3.289 1.00 87.44 184 LEU A O 1
ATOM 1445 N N . LYS A 1 185 ? 23.990 3.835 -4.613 1.00 87.38 185 LYS A N 1
ATOM 1446 C CA . LYS A 1 185 ? 23.604 4.919 -3.702 1.00 87.38 185 LYS A CA 1
ATOM 1447 C C . LYS A 1 185 ? 22.090 5.032 -3.623 1.00 87.38 185 LYS A C 1
ATOM 1449 O O . LYS A 1 185 ? 21.558 5.048 -2.521 1.00 87.38 185 LYS A O 1
ATOM 1454 N N . LEU A 1 186 ? 21.397 5.050 -4.763 1.00 88.62 186 LEU A N 1
ATOM 1455 C CA . LEU A 1 186 ? 19.931 5.114 -4.798 1.00 88.62 186 LEU A CA 1
ATOM 1456 C C . LEU A 1 186 ? 19.301 3.867 -4.173 1.00 88.62 186 LEU A C 1
ATOM 1458 O O . LEU A 1 186 ? 18.342 3.971 -3.412 1.00 88.62 186 LEU A O 1
ATOM 1462 N N . GLN A 1 187 ? 19.884 2.699 -4.435 1.00 91.31 187 GLN A N 1
ATOM 1463 C CA . GLN A 1 187 ? 19.486 1.440 -3.813 1.00 91.31 187 GLN A CA 1
ATOM 1464 C C . GLN A 1 187 ? 19.625 1.475 -2.286 1.00 91.31 187 GLN A C 1
ATOM 1466 O O . GLN A 1 187 ? 18.709 1.061 -1.576 1.00 91.31 187 GLN A O 1
ATOM 1471 N N . HIS A 1 188 ? 20.731 2.006 -1.762 1.00 89.50 188 HIS A N 1
ATOM 1472 C CA . HIS A 1 188 ? 20.924 2.167 -0.320 1.00 89.50 188 HIS A CA 1
ATOM 1473 C C . HIS A 1 188 ? 19.996 3.233 0.276 1.00 89.50 188 HIS A C 1
ATOM 1475 O O . HIS A 1 188 ? 19.457 3.021 1.361 1.00 89.50 188 HIS A O 1
ATOM 1481 N N . CYS A 1 189 ? 19.773 4.346 -0.429 1.00 90.62 189 CYS A N 1
ATOM 1482 C CA . CYS A 1 189 ? 18.825 5.379 -0.015 1.00 90.62 189 CYS A CA 1
ATOM 1483 C C . CYS A 1 189 ? 17.398 4.827 0.101 1.00 90.62 189 CYS A C 1
ATOM 1485 O O . CYS A 1 189 ? 16.686 5.156 1.043 1.00 90.62 189 CYS A O 1
ATOM 1487 N N . PHE A 1 190 ? 16.985 3.955 -0.821 1.00 91.12 190 PHE A N 1
ATOM 1488 C CA . PHE A 1 190 ? 15.695 3.278 -0.728 1.00 91.12 190 PHE A CA 1
ATOM 1489 C C . PHE A 1 190 ? 15.647 2.309 0.463 1.00 91.12 190 PHE A C 1
ATOM 1491 O O . PHE A 1 190 ? 14.707 2.346 1.255 1.00 91.12 190 PHE A O 1
ATOM 1498 N N . LEU A 1 191 ? 16.682 1.479 0.640 1.00 91.62 191 LEU A N 1
ATOM 1499 C CA . LEU A 1 191 ? 16.736 0.516 1.745 1.00 91.62 191 LEU A CA 1
ATOM 1500 C C . LEU A 1 191 ? 16.789 1.175 3.126 1.00 91.62 191 LEU A C 1
ATOM 1502 O O . LEU A 1 191 ? 16.316 0.579 4.090 1.00 91.62 191 LEU A O 1
ATOM 1506 N N . SER A 1 192 ? 17.313 2.397 3.254 1.00 90.19 192 SER A N 1
ATOM 1507 C CA . SER A 1 192 ? 17.326 3.083 4.550 1.00 90.19 192 SER A CA 1
ATOM 1508 C C . SER A 1 192 ? 15.921 3.378 5.079 1.00 90.19 192 SER A C 1
ATOM 1510 O O . SER A 1 192 ? 15.753 3.508 6.287 1.00 90.19 192 SER A O 1
ATOM 1512 N N . CYS A 1 193 ? 14.904 3.441 4.210 1.00 89.44 193 CYS A N 1
ATOM 1513 C CA . CYS A 1 193 ? 13.511 3.572 4.640 1.00 89.44 193 CYS A CA 1
ATOM 1514 C C . CYS A 1 193 ? 13.053 2.374 5.491 1.00 89.44 193 CYS A C 1
ATOM 1516 O O . CYS A 1 193 ? 12.207 2.545 6.361 1.00 89.44 193 CYS A O 1
ATOM 1518 N N . ALA A 1 194 ? 13.657 1.191 5.314 1.00 90.25 194 ALA A N 1
ATOM 1519 C CA . ALA A 1 194 ? 13.358 -0.002 6.111 1.00 90.25 194 ALA A CA 1
ATOM 1520 C C . ALA A 1 194 ? 13.889 0.067 7.557 1.00 90.25 194 ALA A C 1
ATOM 1522 O O . ALA A 1 194 ? 13.626 -0.832 8.349 1.00 90.25 194 ALA A O 1
ATOM 1523 N N . LEU A 1 195 ? 14.644 1.115 7.915 1.00 89.62 195 LEU A N 1
ATOM 1524 C CA . LEU A 1 195 ? 15.075 1.363 9.297 1.00 89.62 195 LEU A CA 1
ATOM 1525 C C . LEU A 1 195 ? 13.971 1.991 10.157 1.00 89.62 195 LEU A C 1
ATOM 1527 O O . LEU A 1 195 ? 14.114 2.057 11.378 1.00 89.62 195 LEU A O 1
ATOM 1531 N N . TYR A 1 196 ? 12.898 2.480 9.535 1.00 88.56 196 TYR A N 1
ATOM 1532 C CA . TYR A 1 196 ? 11.770 3.075 10.236 1.00 88.56 196 TYR A CA 1
ATOM 1533 C C . TYR A 1 196 ? 10.708 2.017 10.562 1.00 88.56 196 TYR A C 1
ATOM 1535 O O . TYR A 1 196 ? 10.566 1.044 9.819 1.00 88.56 196 TYR A O 1
ATOM 1543 N N . PRO A 1 197 ? 9.943 2.197 11.654 1.00 87.19 197 PRO A N 1
ATOM 1544 C CA . PRO A 1 197 ? 8.813 1.329 11.960 1.00 87.19 197 PRO A CA 1
ATOM 1545 C C . PRO A 1 197 ? 7.754 1.335 10.852 1.00 87.19 197 PRO A C 1
ATOM 1547 O O . PRO A 1 197 ? 7.636 2.294 10.087 1.00 87.19 197 PRO A O 1
ATOM 1550 N N . GLU A 1 198 ? 6.936 0.287 10.829 1.00 78.75 198 GLU A N 1
ATOM 1551 C CA . GLU A 1 198 ? 5.772 0.190 9.948 1.00 78.75 198 GLU A CA 1
ATOM 1552 C C . GLU A 1 198 ? 4.832 1.402 10.112 1.00 78.75 198 GLU A C 1
ATOM 1554 O O . GLU A 1 198 ? 4.611 1.892 11.226 1.00 78.75 198 GLU A O 1
ATOM 1559 N N . ASP A 1 199 ? 4.335 1.919 8.982 1.00 79.62 199 ASP A N 1
ATOM 1560 C CA . ASP A 1 199 ? 3.487 3.119 8.850 1.00 79.62 199 ASP A CA 1
ATOM 1561 C C . ASP A 1 199 ? 4.026 4.403 9.500 1.00 79.62 199 ASP A C 1
ATOM 1563 O O . ASP A 1 199 ? 3.293 5.379 9.719 1.00 79.62 199 ASP A O 1
ATOM 1567 N N . PHE A 1 200 ? 5.324 4.448 9.806 1.00 86.56 200 PHE A N 1
ATOM 1568 C CA . PHE A 1 200 ? 5.932 5.644 10.358 1.00 86.56 200 PHE A CA 1
ATOM 1569 C C . PHE A 1 200 ? 5.959 6.766 9.316 1.00 86.56 200 PHE A C 1
ATOM 1571 O O . PHE A 1 200 ? 6.439 6.609 8.193 1.00 86.56 200 PHE A O 1
ATOM 1578 N N . ARG A 1 201 ? 5.480 7.951 9.708 1.00 87.06 201 ARG A N 1
ATOM 1579 C CA . ARG A 1 201 ? 5.570 9.151 8.872 1.00 87.06 201 ARG A CA 1
ATOM 1580 C C . ARG A 1 201 ? 6.997 9.683 8.892 1.00 87.06 201 ARG A C 1
ATOM 1582 O O . ARG A 1 201 ? 7.373 10.428 9.793 1.00 87.06 201 ARG A O 1
ATOM 1589 N N . ILE A 1 202 ? 7.772 9.306 7.883 1.00 90.12 202 ILE A N 1
ATOM 1590 C CA . ILE A 1 202 ? 9.130 9.806 7.682 1.00 90.12 202 ILE A CA 1
ATOM 1591 C C . ILE A 1 202 ? 9.046 11.230 7.129 1.00 90.12 202 ILE A C 1
ATOM 1593 O O . ILE A 1 202 ? 8.428 11.460 6.087 1.00 90.12 202 ILE A O 1
ATOM 1597 N N . LYS A 1 203 ? 9.664 12.195 7.815 1.00 91.75 203 LYS A N 1
ATOM 1598 C CA . LYS A 1 203 ? 9.834 13.540 7.261 1.00 91.75 203 LYS A CA 1
ATOM 1599 C C . LYS A 1 203 ? 10.945 13.517 6.221 1.00 91.75 203 LYS A C 1
ATOM 1601 O O . LYS A 1 203 ? 11.977 12.881 6.425 1.00 91.75 203 LYS A O 1
ATOM 1606 N N . GLU A 1 204 ? 10.752 14.253 5.135 1.00 90.50 204 GLU A N 1
ATOM 1607 C CA . GLU A 1 204 ? 11.743 14.362 4.061 1.00 90.50 204 GLU A CA 1
ATOM 1608 C C . GLU A 1 204 ? 13.111 14.819 4.594 1.00 90.50 204 GLU A C 1
ATOM 1610 O O . GLU A 1 204 ? 14.137 14.220 4.284 1.00 90.50 204 GLU A O 1
ATOM 1615 N N . GLU A 1 205 ? 13.111 15.821 5.473 1.00 93.00 205 GLU A N 1
ATOM 1616 C CA . GLU A 1 205 ? 14.309 16.373 6.113 1.00 93.00 205 GLU A CA 1
ATOM 1617 C C . GLU A 1 205 ? 15.096 15.308 6.891 1.00 93.00 2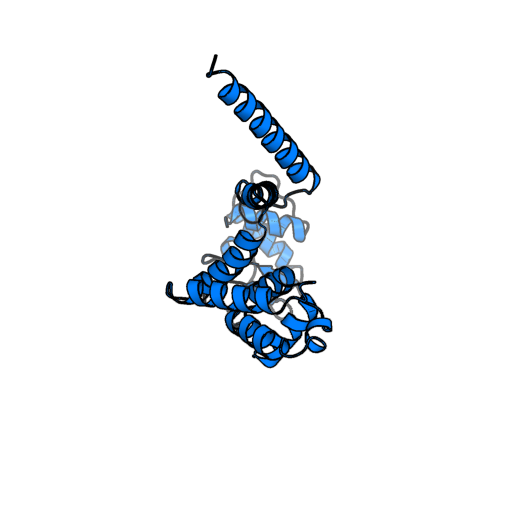05 GLU A C 1
ATOM 1619 O O . GLU A 1 205 ? 16.317 15.218 6.750 1.00 93.00 205 GLU A O 1
ATOM 1624 N N . ASP A 1 206 ? 14.404 14.465 7.665 1.00 91.19 206 ASP A N 1
ATOM 1625 C CA . ASP A 1 206 ? 15.024 13.398 8.459 1.00 91.19 206 ASP A CA 1
ATOM 1626 C C . ASP A 1 206 ? 15.692 12.359 7.549 1.00 91.19 206 ASP A C 1
ATOM 1628 O O . ASP A 1 206 ? 16.805 11.901 7.820 1.00 91.19 206 ASP A O 1
ATOM 1632 N N . LEU A 1 207 ? 15.034 12.023 6.437 1.00 91.56 207 LEU A N 1
ATOM 1633 C CA . LEU A 1 207 ? 15.549 11.070 5.460 1.00 91.56 207 LEU A CA 1
ATOM 1634 C C . LEU A 1 207 ? 16.782 11.623 4.726 1.00 91.56 207 LEU A C 1
ATOM 1636 O O . LEU A 1 207 ? 17.777 10.913 4.569 1.00 91.56 207 LEU A O 1
ATOM 1640 N N . ILE A 1 208 ? 16.764 12.908 4.354 1.00 90.44 208 ILE A N 1
ATOM 1641 C CA . ILE A 1 208 ? 17.919 13.593 3.754 1.00 90.44 208 ILE A CA 1
ATOM 1642 C C . ILE A 1 208 ? 19.109 13.583 4.721 1.00 90.44 208 ILE A C 1
ATOM 1644 O O . ILE A 1 208 ? 20.229 13.249 4.321 1.00 90.44 208 ILE A O 1
ATOM 1648 N N . GLN A 1 209 ? 18.889 13.910 5.998 1.00 90.56 209 GLN A N 1
ATOM 1649 C CA . GLN A 1 209 ? 19.956 13.893 7.004 1.00 90.56 209 GLN A CA 1
ATOM 1650 C C . GLN A 1 209 ? 20.512 12.484 7.225 1.00 90.56 209 GLN A C 1
ATOM 1652 O O . GLN A 1 209 ? 21.733 12.309 7.306 1.00 90.56 209 GLN A O 1
ATOM 1657 N N . LEU A 1 210 ? 19.642 11.470 7.255 1.00 89.56 210 LEU A N 1
ATOM 1658 C CA . LEU A 1 210 ? 20.049 10.070 7.332 1.00 89.56 210 LEU A CA 1
ATOM 1659 C C . LEU A 1 210 ? 20.945 9.689 6.148 1.00 89.56 210 LEU A C 1
ATOM 1661 O O . LEU A 1 210 ? 22.017 9.117 6.355 1.00 89.56 210 LEU A O 1
ATOM 1665 N N . TRP A 1 211 ? 20.565 10.049 4.920 1.00 91.44 211 TRP A N 1
ATOM 1666 C CA . TRP A 1 211 ? 21.370 9.778 3.728 1.00 91.44 211 TRP A CA 1
ATOM 1667 C C . TRP A 1 211 ? 22.732 10.476 3.768 1.00 91.44 211 TRP A C 1
ATOM 1669 O O . TRP A 1 211 ? 23.748 9.835 3.487 1.00 91.44 211 TRP A O 1
ATOM 1679 N N . ILE A 1 212 ? 22.794 11.746 4.188 1.00 88.50 212 ILE A N 1
ATOM 1680 C CA . ILE A 1 212 ? 24.063 12.475 4.364 1.00 88.50 212 ILE A CA 1
ATOM 1681 C C . ILE A 1 212 ? 24.953 11.769 5.398 1.00 88.50 212 ILE A C 1
ATOM 1683 O O . ILE A 1 212 ? 26.152 11.583 5.166 1.00 88.50 212 ILE A O 1
ATOM 1687 N N . ALA A 1 213 ? 24.387 11.350 6.532 1.00 86.38 213 ALA A N 1
ATOM 1688 C CA . ALA A 1 213 ? 25.124 10.677 7.597 1.00 86.38 213 ALA A CA 1
ATOM 1689 C C . ALA A 1 213 ? 25.642 9.292 7.170 1.00 86.38 213 ALA A C 1
ATOM 1691 O O . ALA A 1 213 ? 26.815 8.972 7.396 1.00 86.38 213 ALA A O 1
ATOM 1692 N N . LEU A 1 214 ? 24.797 8.486 6.518 1.00 82.62 214 LEU A N 1
ATOM 1693 C CA . LEU A 1 214 ? 25.179 7.186 5.963 1.00 82.62 214 LEU A CA 1
ATOM 1694 C C . LEU A 1 214 ? 26.282 7.343 4.914 1.00 82.62 214 LEU A C 1
ATOM 1696 O O . LEU A 1 214 ? 27.254 6.584 4.924 1.00 82.62 214 LEU A O 1
ATOM 1700 N N . TRP A 1 215 ? 26.190 8.369 4.066 1.00 78.44 215 TRP A N 1
ATOM 1701 C CA . TRP A 1 215 ? 27.196 8.628 3.044 1.00 78.44 215 TRP A CA 1
ATOM 1702 C C . TRP A 1 215 ? 28.547 9.046 3.638 1.00 78.44 215 TRP A C 1
ATOM 1704 O O . TRP A 1 215 ? 29.585 8.524 3.224 1.00 78.44 215 TRP A O 1
ATOM 1714 N N . ARG A 1 216 ? 28.550 9.900 4.672 1.00 74.94 216 ARG A N 1
ATOM 1715 C CA . ARG A 1 216 ? 29.771 10.267 5.415 1.00 74.94 216 ARG A CA 1
ATOM 1716 C C . ARG A 1 216 ? 30.461 9.044 6.019 1.00 74.94 216 ARG A C 1
ATOM 1718 O O . ARG A 1 216 ? 31.670 8.892 5.855 1.00 74.94 216 ARG A O 1
ATOM 1725 N N . LYS A 1 217 ? 29.706 8.141 6.656 1.00 67.50 217 LYS A N 1
ATOM 1726 C CA . LYS A 1 217 ? 30.256 6.880 7.189 1.00 67.50 217 LYS A CA 1
ATOM 1727 C C . LYS A 1 217 ? 30.866 6.008 6.090 1.00 67.50 217 LYS A C 1
ATOM 1729 O O . LYS A 1 217 ? 31.918 5.411 6.298 1.00 67.50 217 LYS A O 1
ATOM 1734 N N . TRP A 1 218 ? 30.247 5.973 4.912 1.00 65.69 218 TRP A N 1
ATOM 1735 C CA . TRP A 1 218 ? 30.734 5.195 3.773 1.00 65.69 218 TRP A CA 1
ATOM 1736 C C . TRP A 1 218 ? 32.055 5.728 3.193 1.00 65.69 218 TRP A C 1
ATOM 1738 O O . TRP A 1 218 ? 32.927 4.947 2.814 1.00 65.69 218 TRP A O 1
ATOM 1748 N N . ILE A 1 219 ? 32.236 7.053 3.162 1.00 63.00 219 ILE A N 1
ATOM 1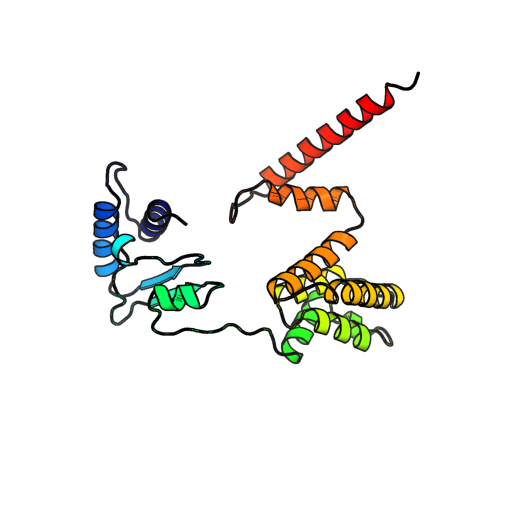749 C CA . ILE A 1 219 ? 33.490 7.693 2.729 1.00 63.00 219 ILE A CA 1
ATOM 1750 C C . ILE A 1 219 ? 34.616 7.411 3.733 1.00 63.00 219 ILE A C 1
ATOM 1752 O O . ILE A 1 219 ? 35.700 6.984 3.334 1.00 63.00 219 ILE A O 1
ATOM 1756 N N . VAL A 1 220 ? 34.348 7.590 5.030 1.00 61.66 220 VAL A N 1
ATOM 1757 C CA . VAL A 1 220 ? 35.342 7.371 6.095 1.00 61.66 220 VAL A CA 1
ATOM 1758 C C . VAL A 1 220 ? 35.748 5.893 6.185 1.00 61.66 220 VAL A C 1
ATOM 1760 O O . VAL A 1 220 ? 36.934 5.589 6.293 1.00 61.66 220 VAL A O 1
ATOM 1763 N N . GLY A 1 221 ? 34.797 4.963 6.039 1.00 57.84 221 GLY A N 1
ATOM 1764 C CA . GLY A 1 221 ? 35.078 3.522 6.018 1.00 57.84 221 GLY A CA 1
ATOM 1765 C C . GLY A 1 221 ? 35.894 3.053 4.805 1.00 57.84 221 GLY A C 1
ATOM 1766 O O . GLY A 1 221 ? 36.640 2.083 4.906 1.00 57.84 221 GLY A O 1
ATOM 1767 N N . ARG A 1 222 ? 35.824 3.752 3.661 1.00 55.00 222 ARG A N 1
ATOM 1768 C CA . ARG A 1 222 ? 36.719 3.481 2.519 1.00 55.00 222 ARG A CA 1
ATOM 1769 C C . ARG A 1 222 ? 38.125 4.035 2.731 1.00 55.00 222 ARG A C 1
ATOM 1771 O O . ARG A 1 222 ? 39.078 3.373 2.335 1.00 55.00 222 ARG A O 1
ATOM 1778 N N . GLN A 1 223 ? 38.265 5.196 3.373 1.00 51.38 223 GLN A N 1
ATOM 1779 C CA . GLN A 1 223 ? 39.581 5.767 3.681 1.00 51.38 223 GLN A CA 1
ATOM 1780 C C . GLN A 1 223 ? 40.371 4.914 4.687 1.00 51.38 223 GLN A C 1
ATOM 1782 O O . GLN A 1 223 ? 41.592 4.824 4.562 1.00 51.38 223 GLN A O 1
ATOM 1787 N N . SER A 1 224 ? 39.702 4.222 5.622 1.00 49.19 224 SER A N 1
ATOM 1788 C CA . SER A 1 224 ? 40.385 3.308 6.552 1.00 49.19 224 SER A CA 1
ATOM 1789 C C . SER A 1 224 ? 40.855 2.004 5.893 1.00 49.19 224 SER A C 1
ATOM 1791 O O . SER A 1 224 ? 41.843 1.427 6.334 1.00 49.19 224 SER A O 1
ATOM 1793 N N . LEU A 1 225 ? 40.194 1.542 4.824 1.00 45.34 225 LEU A N 1
ATOM 1794 C CA . LEU A 1 225 ? 40.587 0.333 4.085 1.00 45.34 225 LEU A CA 1
ATOM 1795 C C . LEU A 1 225 ? 41.695 0.595 3.053 1.00 45.34 225 LEU A C 1
ATOM 1797 O O . LEU A 1 225 ? 42.479 -0.301 2.755 1.00 45.34 225 LEU A O 1
ATOM 1801 N N . THR A 1 226 ? 41.826 1.825 2.548 1.00 45.88 226 THR A N 1
ATOM 1802 C CA . THR A 1 226 ? 42.937 2.215 1.658 1.00 45.88 226 THR A CA 1
ATOM 1803 C C . THR A 1 226 ? 44.246 2.529 2.395 1.00 45.88 226 THR A C 1
ATOM 1805 O O . THR A 1 226 ? 45.255 2.783 1.747 1.00 45.88 226 THR A O 1
ATOM 1808 N N . GLY A 1 227 ? 44.250 2.512 3.734 1.00 45.12 227 GLY A N 1
ATOM 1809 C CA . GLY A 1 227 ? 45.431 2.777 4.568 1.00 45.12 227 GLY A CA 1
ATOM 1810 C C . GLY A 1 227 ? 46.246 1.544 4.983 1.00 45.12 227 GLY A C 1
ATOM 1811 O O . GLY A 1 227 ? 47.238 1.710 5.681 1.00 45.12 227 GLY A O 1
ATOM 1812 N N . VAL A 1 228 ? 45.852 0.325 4.583 1.00 45.84 228 VAL A N 1
ATOM 1813 C CA . VAL A 1 228 ? 46.493 -0.944 5.016 1.00 45.84 228 VAL A CA 1
ATOM 1814 C C . VAL A 1 228 ? 47.372 -1.579 3.919 1.00 45.84 228 VAL A C 1
ATOM 1816 O O . VAL A 1 228 ? 47.838 -2.703 4.054 1.00 45.84 228 VAL A O 1
ATOM 1819 N N . VAL A 1 229 ? 47.667 -0.856 2.834 1.00 42.25 229 VAL A N 1
ATOM 1820 C CA . VAL A 1 229 ? 48.696 -1.270 1.862 1.00 42.25 229 VAL A CA 1
ATOM 1821 C C . VAL A 1 229 ? 49.716 -0.148 1.696 1.00 42.25 229 VAL A C 1
ATOM 1823 O O . VAL A 1 229 ? 49.626 0.652 0.766 1.00 42.25 229 VAL A O 1
ATOM 1826 N N . ARG A 1 230 ? 50.671 -0.085 2.624 1.00 36.09 230 ARG A N 1
ATOM 1827 C CA . ARG A 1 230 ? 52.019 0.459 2.428 1.00 36.09 230 ARG A CA 1
ATOM 1828 C C . ARG A 1 230 ? 52.996 -0.290 3.316 1.00 36.09 230 ARG A C 1
ATOM 1830 O O . ARG A 1 230 ? 52.615 -0.571 4.471 1.00 36.09 230 ARG A O 1
#

Mean predicted aligned error: 8.75 Å

pLDDT: mean 86.53, std 12.27, range [36.09, 98.06]